Protein AF-0000000072802504 (afdb_homodimer)

Solvent-accessible surface area (backbone atoms only — not comparable to full-atom values): 14722 Å² total; per-residue (Å²): 132,80,80,77,76,75,76,75,73,78,57,84,70,68,52,75,58,52,73,67,49,49,50,51,50,49,51,27,51,54,50,42,36,66,65,49,45,51,50,51,52,54,33,68,75,36,88,58,70,38,41,51,66,59,50,22,51,51,51,42,28,50,58,68,65,38,78,87,62,54,69,83,76,59,49,74,77,49,50,60,56,27,50,52,44,36,49,43,36,68,72,45,49,49,50,54,38,33,73,68,46,20,29,48,71,38,78,90,78,40,29,38,32,67,29,74,51,29,52,53,50,48,49,58,55,49,65,66,75,102,134,79,81,78,76,74,76,74,76,79,58,84,69,68,55,75,58,54,73,67,51,50,50,51,49,49,50,26,51,54,50,42,36,65,65,48,44,49,50,51,52,54,33,70,77,36,89,59,70,38,41,51,66,58,51,22,50,51,51,43,29,50,59,67,65,37,75,88,61,54,70,83,75,60,50,75,77,48,49,59,55,26,52,52,45,38,49,43,37,67,71,45,49,48,50,55,36,32,73,68,47,21,30,48,72,39,78,90,77,39,30,38,33,68,28,72,53,29,53,55,51,49,49,59,55,50,64,65,75,100

InterPro domains:
  IPR036388 Winged helix-like DNA-binding domain superfamily [G3DSA:1.10.10.10] (18-127)
  IPR055768 Domain of unknown function DUF7344 [PF24035] (28-112)

Radius of gyration: 23.08 Å; Cα contacts (8 Å, |Δi|>4): 287; chains: 2; bounding box: 77×58×61 Å

Structure (mmCIF, N/CA/C/O backbone):
data_AF-0000000072802504-model_v1
#
loop_
_entity.id
_entity.type
_entity.pdbx_description
1 polymer 'ArsR family transcriptional regulator'
#
loop_
_atom_site.group_PDB
_atom_site.id
_atom_site.type_symbol
_atom_site.label_atom_id
_atom_site.label_alt_id
_atom_site.label_comp_id
_atom_site.label_asym_id
_atom_site.label_entity_id
_atom_site.label_seq_id
_atom_site.pdbx_PDB_ins_code
_atom_site.Cartn_x
_atom_site.Cartn_y
_atom_site.Cartn_z
_atom_site.occupancy
_atom_site.B_iso_or_equiv
_atom_site.auth_seq_id
_atom_site.auth_comp_id
_atom_site.auth_asym_id
_atom_site.auth_atom_id
_atom_site.pdbx_PDB_model_num
ATOM 1 N N . MET A 1 1 ? 43.75 -32.062 9.977 1 31.58 1 MET A N 1
ATOM 2 C CA . MET A 1 1 ? 42.844 -31.812 8.859 1 31.58 1 MET A CA 1
ATOM 3 C C . MET A 1 1 ? 41.688 -30.906 9.281 1 31.58 1 MET A C 1
ATOM 5 O O . MET A 1 1 ? 40.812 -31.312 10.055 1 31.58 1 MET A O 1
ATOM 9 N N . LEU A 1 2 ? 42 -29.609 9.516 1 38.53 2 LEU A N 1
ATOM 10 C CA . LEU A 1 2 ? 41.125 -28.656 10.234 1 38.53 2 LEU A CA 1
ATOM 11 C C . LEU A 1 2 ? 39.875 -28.359 9.43 1 38.53 2 LEU A C 1
ATOM 13 O O . LEU A 1 2 ? 39.938 -28.188 8.211 1 38.53 2 LEU A O 1
ATOM 17 N N . PRO A 1 3 ? 38.625 -28.844 9.906 1 39.81 3 PRO A 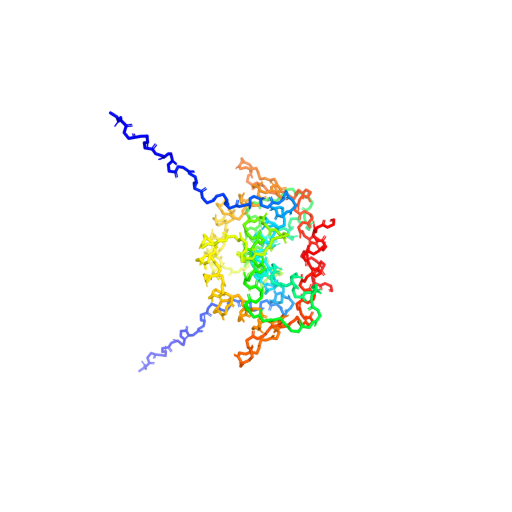N 1
ATOM 18 C CA . PRO A 1 3 ? 37.375 -28.719 9.164 1 39.81 3 PRO A CA 1
ATOM 19 C C . PRO A 1 3 ? 37.094 -27.266 8.742 1 39.81 3 PRO A C 1
ATOM 21 O O . PRO A 1 3 ? 37.469 -26.328 9.453 1 39.81 3 PRO A O 1
ATOM 24 N N . VAL A 1 4 ? 37.219 -26.969 7.43 1 37.81 4 VAL A N 1
ATOM 25 C CA . VAL A 1 4 ? 36.844 -25.703 6.789 1 37.81 4 VAL A CA 1
ATOM 26 C C . VAL A 1 4 ? 35.406 -25.359 7.156 1 37.81 4 VAL A C 1
ATOM 28 O O . VAL A 1 4 ? 34.5 -26.141 6.922 1 37.81 4 VAL A O 1
ATOM 31 N N . ILE A 1 5 ? 35.125 -24.828 8.32 1 42.25 5 ILE A N 1
ATO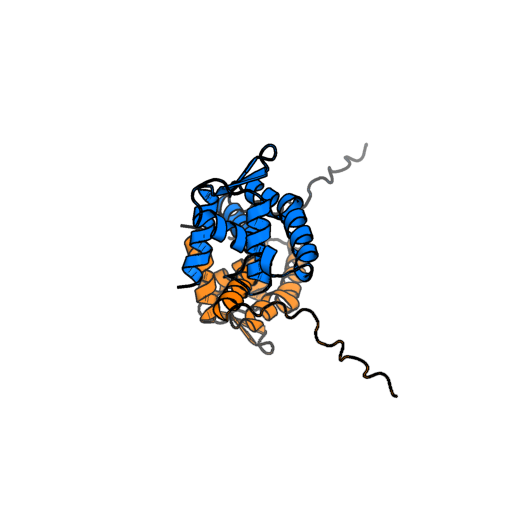M 32 C CA . ILE A 1 5 ? 33.844 -24.297 8.742 1 42.25 5 ILE A CA 1
ATOM 33 C C . ILE A 1 5 ? 33.281 -23.391 7.656 1 42.25 5 ILE A C 1
ATOM 35 O O . ILE A 1 5 ? 33.906 -22.391 7.277 1 42.25 5 ILE A O 1
ATOM 39 N N . SER A 1 6 ? 32.562 -24.094 6.613 1 37.69 6 SER A N 1
ATOM 40 C CA . SER A 1 6 ? 31.859 -23.406 5.551 1 37.69 6 SER A CA 1
ATOM 41 C C . SER A 1 6 ? 31.109 -22.188 6.094 1 37.69 6 SER A C 1
ATOM 43 O O . SER A 1 6 ? 30.656 -22.188 7.242 1 37.69 6 SER A O 1
ATOM 45 N N . ASP A 1 7 ? 31.453 -21.016 5.609 1 36.69 7 ASP A N 1
ATOM 46 C CA . ASP A 1 7 ? 30.984 -19.656 5.883 1 36.69 7 ASP A CA 1
ATOM 47 C C . ASP A 1 7 ? 29.453 -19.594 5.82 1 36.69 7 ASP A C 1
ATOM 49 O O . ASP A 1 7 ? 28.859 -19.969 4.812 1 36.69 7 ASP A O 1
ATOM 53 N N . PRO A 1 8 ? 28.656 -19.75 6.895 1 36.59 8 PRO A N 1
ATOM 54 C CA . PRO A 1 8 ? 27.203 -19.672 7.043 1 36.59 8 PRO A CA 1
ATOM 55 C C . PRO A 1 8 ? 26.609 -18.469 6.32 1 36.59 8 PRO A C 1
ATOM 57 O O . PRO A 1 8 ? 25.406 -18.234 6.395 1 36.59 8 PRO A O 1
ATOM 60 N N . GLU A 1 9 ? 27.422 -17.516 6.062 1 35.97 9 GLU A N 1
ATOM 61 C CA . GLU A 1 9 ? 26.797 -16.25 5.688 1 35.97 9 GLU A CA 1
ATOM 62 C C . GLU A 1 9 ? 25.984 -16.391 4.402 1 35.97 9 GLU A C 1
ATOM 64 O O . GLU A 1 9 ? 25.609 -15.391 3.791 1 35.97 9 GLU A O 1
ATOM 69 N N . SER A 1 10 ? 25.984 -17.5 3.688 1 39.09 10 SER A N 1
ATOM 70 C CA . SER A 1 10 ? 25.266 -17.547 2.412 1 39.09 10 SER A CA 1
ATOM 71 C C . SER A 1 10 ? 23.812 -17.125 2.574 1 39.09 10 SER A C 1
ATOM 73 O O . SER A 1 10 ? 22.938 -17.984 2.715 1 39.09 10 SER A O 1
ATOM 75 N N . LEU A 1 11 ? 23.484 -16.391 3.633 1 34.62 11 LEU A N 1
ATOM 76 C CA . LEU A 1 11 ? 22.125 -16.016 3.977 1 34.62 11 LEU A CA 1
ATOM 77 C C . LEU A 1 11 ? 21.328 -15.625 2.729 1 34.62 11 LEU A C 1
ATOM 79 O O . LEU A 1 11 ? 21.922 -15.336 1.685 1 34.62 11 LEU A O 1
ATOM 83 N N . THR A 1 12 ? 19.922 -15.539 2.803 1 36.5 12 THR A N 1
ATOM 84 C CA . THR A 1 12 ? 18.719 -15.398 1.986 1 36.5 12 THR A CA 1
ATOM 85 C C . THR A 1 12 ? 18.797 -14.156 1.106 1 36.5 12 THR A C 1
ATOM 87 O O . THR A 1 12 ? 18.781 -13.031 1.61 1 36.5 12 THR A O 1
ATOM 90 N N . SER A 1 13 ? 19.734 -14.016 0.256 1 38.5 13 SER A N 1
ATOM 91 C CA . SER A 1 13 ? 19.766 -13 -0.792 1 38.5 13 SER A CA 1
ATOM 92 C C . SER A 1 13 ? 18.344 -12.68 -1.275 1 38.5 13 SER A C 1
ATOM 94 O O . SER A 1 13 ? 17.719 -13.492 -1.942 1 38.5 13 SER A O 1
ATOM 96 N N . VAL A 1 14 ? 17.406 -12.258 -0.419 1 43.88 14 VAL A N 1
ATOM 97 C CA . VAL A 1 14 ? 16.172 -11.727 -0.992 1 43.88 14 VAL A CA 1
ATOM 98 C C . VAL A 1 14 ? 16.484 -11 -2.299 1 43.88 14 VAL A C 1
ATOM 100 O O . VAL A 1 14 ? 17.359 -10.133 -2.344 1 43.88 14 VAL A O 1
ATOM 103 N N . SER A 1 15 ? 16.578 -11.648 -3.355 1 49.91 15 SER A N 1
ATOM 104 C CA . SER A 1 15 ? 16.781 -11.141 -4.707 1 49.91 15 SER A CA 1
ATOM 105 C C . SER A 1 15 ? 16.375 -9.68 -4.816 1 49.91 15 SER A C 1
ATOM 107 O O . SER A 1 15 ? 15.258 -9.305 -4.457 1 49.91 15 SER A O 1
ATOM 109 N N . ALA A 1 16 ? 17.297 -8.836 -4.574 1 54.44 16 ALA A N 1
ATOM 110 C CA . ALA A 1 16 ? 17.25 -7.391 -4.793 1 54.44 16 ALA A CA 1
ATOM 111 C C . ALA A 1 16 ? 16.531 -7.062 -6.102 1 54.44 16 ALA A C 1
ATOM 113 O O . ALA A 1 16 ? 16.969 -7.484 -7.176 1 54.44 16 ALA A O 1
ATOM 114 N N . GLY A 1 17 ? 15.211 -7.211 -6.094 1 64.44 17 GLY A N 1
ATOM 115 C CA . GLY A 1 17 ? 14.547 -6.746 -7.301 1 64.44 17 GLY A CA 1
ATOM 116 C C . GLY A 1 17 ? 15.234 -5.555 -7.938 1 64.44 17 GLY A C 1
ATOM 117 O O . GLY A 1 17 ? 16.203 -5.027 -7.387 1 64.44 17 GLY A O 1
ATOM 118 N N . SER A 1 18 ? 14.992 -5.367 -9.188 1 81.69 18 SER A N 1
ATOM 119 C CA . SER A 1 18 ? 15.492 -4.215 -9.93 1 81.69 18 SER A CA 1
ATOM 120 C C . SER A 1 18 ? 15.219 -2.914 -9.18 1 81.69 18 SER A C 1
ATOM 122 O O . SER A 1 18 ? 14.383 -2.877 -8.273 1 81.69 18 SER A O 1
ATOM 124 N N . ALA A 1 19 ? 16.047 -1.928 -9.453 1 84.62 19 ALA A N 1
ATOM 125 C CA . ALA A 1 19 ? 15.82 -0.598 -8.891 1 84.62 19 ALA A CA 1
ATOM 126 C C . ALA A 1 19 ? 14.367 -0.165 -9.062 1 84.62 19 ALA A C 1
ATOM 128 O O . ALA A 1 19 ? 13.773 0.429 -8.156 1 84.62 19 ALA A O 1
ATOM 129 N N . ALA A 1 20 ? 13.859 -0.589 -10.156 1 85.25 20 ALA A N 1
ATOM 130 C CA . ALA A 1 20 ? 12.477 -0.225 -10.445 1 85.25 20 ALA A CA 1
ATOM 131 C C . ALA A 1 20 ? 11.508 -0.945 -9.508 1 85.25 20 ALA A C 1
ATOM 133 O O . ALA A 1 20 ? 10.531 -0.354 -9.039 1 85.25 20 ALA A O 1
ATOM 134 N N . GLU A 1 21 ? 11.836 -2.168 -9.219 1 86.81 21 GLU A N 1
ATOM 135 C CA . GLU A 1 21 ? 10.984 -2.93 -8.305 1 86.81 21 GLU A CA 1
ATOM 136 C C . GLU A 1 21 ? 11.07 -2.379 -6.883 1 86.81 21 GLU A C 1
ATOM 138 O O . GLU A 1 21 ? 10.062 -2.316 -6.176 1 86.81 21 GLU A O 1
ATOM 143 N N . THR A 1 22 ? 12.227 -1.984 -6.574 1 90.81 22 THR A N 1
ATOM 144 C CA . THR A 1 22 ? 12.438 -1.418 -5.246 1 90.81 22 THR A CA 1
ATOM 145 C C . THR A 1 22 ? 11.664 -0.108 -5.094 1 90.81 22 THR A C 1
ATOM 147 O O . THR A 1 22 ? 11.102 0.166 -4.035 1 90.81 22 THR A O 1
ATOM 150 N N . GLU A 1 23 ? 11.68 0.656 -6.125 1 91.25 23 GLU A N 1
ATOM 151 C CA . GLU A 1 23 ? 10.969 1.927 -6.105 1 91.25 23 GLU A CA 1
ATOM 152 C C . GLU A 1 23 ? 9.461 1.707 -6.016 1 91.25 23 GLU A C 1
ATOM 154 O O . GLU A 1 23 ? 8.766 2.41 -5.277 1 91.25 23 GLU A O 1
ATOM 159 N N . THR A 1 24 ? 9.016 0.744 -6.75 1 91.44 24 THR A N 1
ATOM 160 C CA . THR A 1 24 ? 7.602 0.403 -6.715 1 91.44 24 THR A CA 1
ATOM 161 C C . THR A 1 24 ? 7.199 -0.104 -5.332 1 91.44 24 THR A C 1
ATOM 163 O O . THR A 1 24 ? 6.176 0.313 -4.785 1 91.44 24 THR A O 1
ATOM 166 N N . ASP A 1 25 ? 8.078 -0.912 -4.809 1 93.56 25 ASP A N 1
ATOM 167 C CA . ASP A 1 25 ? 7.832 -1.427 -3.467 1 93.56 25 ASP A CA 1
ATOM 168 C C . ASP A 1 25 ? 7.738 -0.29 -2.451 1 93.56 25 ASP A C 1
ATOM 170 O O . ASP A 1 25 ? 6.848 -0.286 -1.598 1 93.56 25 ASP A O 1
ATOM 174 N N . ALA A 1 26 ? 8.586 0.626 -2.576 1 95.06 26 ALA A N 1
ATOM 175 C CA . ALA A 1 26 ? 8.625 1.753 -1.649 1 95.06 26 ALA A CA 1
ATOM 176 C C . ALA A 1 26 ? 7.375 2.615 -1.778 1 95.06 26 ALA A C 1
ATOM 178 O O . ALA A 1 26 ? 6.82 3.066 -0.774 1 95.06 26 ALA A O 1
ATOM 179 N N . ALA A 1 27 ? 6.965 2.826 -2.924 1 95.31 27 ALA A N 1
ATOM 180 C CA . ALA A 1 27 ? 5.789 3.658 -3.174 1 95.31 27 ALA A CA 1
ATOM 181 C C . ALA A 1 27 ? 4.543 3.051 -2.539 1 95.31 27 ALA A C 1
ATOM 183 O O . ALA A 1 27 ? 3.83 3.723 -1.788 1 95.31 27 ALA A O 1
ATOM 184 N N . PHE A 1 28 ? 4.367 1.765 -2.758 1 95.69 28 PHE A N 1
ATOM 185 C CA . PHE A 1 28 ? 3.164 1.136 -2.227 1 95.69 28 PHE A CA 1
ATOM 186 C C . PHE A 1 28 ? 3.244 1.008 -0.71 1 95.69 28 PHE A C 1
ATOM 188 O O . PHE A 1 28 ? 2.229 1.104 -0.019 1 95.69 28 PHE A O 1
ATOM 195 N N . ASP A 1 29 ? 4.395 0.811 -0.249 1 96.62 29 ASP A N 1
ATOM 196 C CA . ASP A 1 29 ? 4.586 0.771 1.198 1 96.62 29 ASP A CA 1
ATOM 197 C C . ASP A 1 29 ? 4.188 2.098 1.842 1 96.62 29 ASP A C 1
ATOM 199 O O . ASP A 1 29 ? 3.443 2.115 2.824 1 96.62 29 ASP A O 1
ATOM 203 N N . LEU A 1 30 ? 4.656 3.174 1.252 1 97.5 30 LEU A N 1
ATOM 204 C CA . LEU A 1 30 ? 4.367 4.5 1.788 1 97.5 30 LEU A CA 1
ATOM 205 C C . LEU A 1 30 ? 2.877 4.809 1.701 1 97.5 30 LEU A C 1
ATOM 207 O O . LEU A 1 30 ? 2.287 5.316 2.656 1 97.5 30 LEU A O 1
ATOM 211 N N . LEU A 1 31 ? 2.281 4.422 0.65 1 96.31 31 LEU A N 1
ATOM 212 C CA . LEU A 1 31 ? 0.921 4.852 0.348 1 96.31 31 LEU A CA 1
ATOM 213 C C . LEU A 1 31 ? -0.099 3.939 1.021 1 96.31 31 LEU A C 1
ATOM 215 O O . LEU A 1 31 ? -1.284 4.273 1.092 1 96.31 31 LEU A O 1
ATOM 219 N N . ALA A 1 32 ? 0.378 2.885 1.625 1 96.19 32 ALA A N 1
ATOM 220 C CA . ALA A 1 32 ? -0.538 1.978 2.312 1 96.19 32 ALA A CA 1
ATOM 221 C C . ALA A 1 32 ? -1.14 2.641 3.549 1 96.19 32 ALA A C 1
ATOM 223 O O . ALA A 1 32 ? -2.203 2.234 4.023 1 96.19 32 ALA A O 1
ATOM 224 N N . ASP A 1 33 ? -0.516 3.592 3.988 1 97.19 33 ASP A N 1
ATOM 225 C CA . ASP A 1 33 ? -0.989 4.273 5.188 1 97.19 33 ASP A CA 1
ATOM 226 C C . ASP A 1 33 ? -1.83 5.5 4.828 1 97.19 33 ASP A C 1
ATOM 228 O O . ASP A 1 33 ? -1.391 6.355 4.059 1 97.19 33 ASP A O 1
ATOM 232 N N . ARG A 1 34 ? -2.943 5.633 5.477 1 95.19 34 ARG A N 1
ATOM 233 C CA . ARG A 1 34 ? -3.877 6.715 5.18 1 95.19 34 ARG A CA 1
ATOM 234 C C . ARG A 1 34 ? -3.322 8.055 5.645 1 95.19 34 ARG A C 1
ATOM 236 O O . ARG A 1 34 ? -3.504 9.078 4.973 1 95.19 34 ARG A O 1
ATOM 243 N N . ARG A 1 35 ? -2.707 8.016 6.742 1 96 35 ARG A N 1
ATOM 244 C CA . ARG A 1 35 ? -2.162 9.25 7.297 1 96 35 ARG A CA 1
ATOM 245 C C . ARG A 1 35 ? -1.039 9.797 6.422 1 96 35 ARG A C 1
ATOM 247 O O . ARG A 1 35 ? -0.972 11 6.164 1 96 35 ARG A O 1
ATOM 254 N N . ARG A 1 36 ? -0.22 8.992 5.941 1 98.12 36 ARG A N 1
ATOM 255 C CA . ARG A 1 36 ? 0.83 9.43 5.027 1 98.12 36 ARG A CA 1
ATOM 256 C C . ARG A 1 36 ? 0.236 9.984 3.736 1 98.12 36 ARG A C 1
ATOM 258 O O . ARG A 1 36 ? 0.712 11 3.213 1 98.12 36 ARG A O 1
ATOM 265 N N . ARG A 1 37 ? -0.745 9.328 3.244 1 96.81 37 ARG A N 1
ATOM 266 C CA . ARG A 1 37 ? -1.428 9.875 2.074 1 96.81 37 ARG A CA 1
ATOM 267 C C . ARG A 1 37 ? -2.006 11.25 2.367 1 96.81 37 ARG A C 1
ATOM 269 O O . ARG A 1 37 ? -1.898 12.164 1.545 1 96.81 37 ARG A O 1
ATOM 276 N N . ALA A 1 38 ? -2.648 11.375 3.502 1 96.31 38 ALA A N 1
ATOM 277 C CA . ALA A 1 38 ? -3.254 12.648 3.896 1 96.31 38 ALA A CA 1
ATOM 278 C C . ALA A 1 38 ? -2.197 13.734 4.039 1 96.31 38 ALA A C 1
ATOM 280 O O . ALA A 1 38 ? -2.432 14.891 3.664 1 96.31 38 ALA A O 1
ATOM 281 N N . VAL A 1 39 ? -1.066 13.383 4.547 1 98.12 39 VAL A N 1
ATOM 282 C CA . VAL A 1 39 ? 0.044 14.32 4.668 1 98.12 39 VAL A CA 1
ATOM 283 C C . VAL A 1 39 ? 0.434 14.844 3.289 1 98.12 39 VAL A C 1
ATOM 285 O O . VAL A 1 39 ? 0.546 16.062 3.084 1 98.12 39 VAL A O 1
ATOM 288 N N . LEU A 1 40 ? 0.614 13.953 2.354 1 97.75 40 LEU A N 1
ATOM 289 C CA . LEU A 1 40 ? 1.021 14.336 1.006 1 97.75 40 LEU A CA 1
ATOM 290 C C . LEU A 1 40 ? -0.018 15.25 0.364 1 97.75 40 LEU A C 1
ATOM 292 O O . LEU A 1 40 ? 0.333 16.266 -0.253 1 97.75 40 LEU A O 1
ATOM 296 N N . ARG A 1 41 ? -1.23 14.906 0.576 1 95.81 41 ARG A N 1
ATOM 297 C CA . ARG A 1 41 ? -2.311 15.711 0.009 1 95.81 41 ARG A CA 1
ATOM 298 C C . ARG A 1 41 ? -2.307 17.125 0.584 1 95.81 41 ARG A C 1
ATOM 300 O O . ARG A 1 41 ? -2.406 18.094 -0.158 1 95.81 41 ARG A O 1
ATOM 307 N N . PHE A 1 42 ? -2.23 17.141 1.85 1 96.56 42 PHE A N 1
ATOM 308 C CA . PHE A 1 42 ? -2.256 18.438 2.52 1 96.56 42 PHE A CA 1
ATOM 309 C C . PHE A 1 42 ? -1.079 19.297 2.076 1 96.56 42 PHE A C 1
ATOM 311 O O . PHE A 1 42 ? -1.239 20.5 1.832 1 96.56 42 PHE A O 1
ATOM 318 N N . LEU A 1 43 ? 0.052 18.719 1.937 1 97.69 43 LEU A N 1
ATOM 319 C CA . LEU A 1 43 ? 1.241 19.469 1.548 1 97.69 43 LEU A CA 1
ATOM 320 C C . LEU A 1 43 ? 1.136 19.953 0.103 1 97.69 43 LEU A C 1
ATOM 322 O O . LEU A 1 43 ? 1.645 21.016 -0.242 1 97.69 43 LEU A O 1
ATOM 326 N N . ASP A 1 44 ? 0.547 19.188 -0.689 1 96.19 44 ASP A N 1
ATOM 327 C CA . ASP A 1 44 ? 0.37 19.562 -2.09 1 96.19 44 ASP A CA 1
ATOM 328 C C . ASP A 1 44 ? -0.515 20.797 -2.225 1 96.19 44 ASP A C 1
ATOM 330 O O . ASP A 1 44 ? -0.318 21.609 -3.127 1 96.19 44 ASP A O 1
ATOM 334 N N . GLU A 1 45 ? -1.437 20.859 -1.36 1 93.69 45 GLU A N 1
ATOM 335 C CA . GLU A 1 45 ? -2.379 21.969 -1.375 1 93.69 45 GLU A CA 1
ATOM 336 C C . GLU A 1 45 ? -1.743 23.234 -0.806 1 93.69 45 GLU A C 1
ATOM 338 O O . GLU A 1 45 ? -2.262 24.344 -0.999 1 93.69 45 GLU A O 1
ATOM 343 N N . ASN A 1 46 ? -0.683 23.047 -0.113 1 89.94 46 ASN A N 1
ATOM 344 C CA . ASN A 1 46 ? 0.028 24.156 0.516 1 89.94 46 ASN A CA 1
ATOM 345 C C . ASN A 1 46 ? 1.454 24.281 -0.011 1 89.94 46 ASN A C 1
ATOM 347 O O . ASN A 1 46 ? 2.34 23.531 0.399 1 89.94 46 ASN A O 1
ATOM 351 N N . GLU A 1 47 ? 1.816 25.172 -0.807 1 85.88 47 GLU A N 1
ATOM 352 C CA . GLU A 1 47 ? 3.088 25.297 -1.513 1 85.88 47 GLU A CA 1
ATOM 353 C C . GLU A 1 47 ? 4.223 25.625 -0.55 1 85.88 47 GLU A C 1
ATOM 355 O O . GLU A 1 47 ? 5.371 25.234 -0.775 1 85.88 47 GLU A O 1
ATOM 360 N N . ASP A 1 48 ? 3.922 26.312 0.512 1 91.38 48 ASP A N 1
ATOM 361 C CA . ASP A 1 48 ? 4.934 26.672 1.498 1 91.38 48 ASP A CA 1
ATOM 362 C C . ASP A 1 48 ? 5.09 25.578 2.553 1 91.38 48 ASP A C 1
ATOM 364 O O . ASP A 1 48 ? 4.188 24.766 2.744 1 91.38 48 ASP A O 1
ATOM 368 N N . PRO A 1 49 ? 6.305 25.5 3.162 1 96.81 49 PRO A N 1
ATOM 369 C CA . PRO A 1 49 ? 6.473 24.547 4.273 1 96.81 49 PRO A CA 1
ATOM 370 C C . PRO A 1 49 ? 5.418 24.734 5.359 1 96.81 49 PRO A C 1
ATOM 372 O O . PRO A 1 49 ? 5.023 25.859 5.672 1 96.81 49 PRO A O 1
ATOM 375 N N . VAL A 1 50 ? 4.961 23.609 5.836 1 97.56 50 VAL A N 1
ATOM 376 C CA . VAL A 1 50 ? 3.898 23.594 6.836 1 97.56 50 VAL A CA 1
ATOM 377 C C . VAL A 1 50 ? 4.457 23.109 8.172 1 97.56 50 VAL A C 1
ATOM 379 O O . VAL A 1 50 ? 5.27 22.188 8.211 1 97.56 50 VAL A O 1
ATOM 382 N N . SER A 1 51 ? 4.004 23.719 9.227 1 97.69 51 SER A N 1
ATOM 383 C CA . SER A 1 51 ? 4.438 23.234 10.531 1 97.69 51 SER A CA 1
ATOM 384 C C . SER A 1 51 ? 3.775 21.906 10.875 1 97.69 51 SER A C 1
ATOM 386 O O . SER A 1 51 ? 2.625 21.672 10.5 1 97.69 51 SER A O 1
ATOM 388 N N . LEU A 1 52 ? 4.438 21.109 11.641 1 97.69 52 LEU A N 1
ATOM 389 C CA . LEU A 1 52 ? 3.865 19.844 12.086 1 97.69 52 LEU A CA 1
ATOM 390 C C . LEU A 1 52 ? 2.611 20.078 12.922 1 97.69 52 LEU A C 1
ATOM 392 O O . LEU A 1 52 ? 1.673 19.281 12.875 1 97.69 52 LEU A O 1
ATOM 396 N N . SER A 1 53 ? 2.598 21.156 13.617 1 96.12 53 SER A N 1
ATOM 397 C CA . SER A 1 53 ? 1.435 21.5 14.43 1 96.12 53 SER A CA 1
ATOM 398 C C . SER A 1 53 ? 0.203 21.734 13.562 1 96.12 53 SER A C 1
ATOM 400 O O . SER A 1 53 ? -0.875 21.219 13.852 1 96.12 53 SER A O 1
ATOM 402 N N . ASP A 1 54 ? 0.395 22.516 12.547 1 95.06 54 ASP A N 1
ATOM 403 C CA . ASP A 1 54 ? -0.708 22.781 11.633 1 95.06 54 ASP A CA 1
ATOM 404 C C . ASP A 1 54 ? -1.169 21.5 10.945 1 95.06 54 ASP A C 1
ATOM 406 O O . ASP A 1 54 ? -2.367 21.297 10.734 1 95.06 54 ASP A O 1
ATOM 410 N N . LEU A 1 55 ? -0.201 20.75 10.555 1 97.12 55 LEU A N 1
ATOM 411 C CA . LEU A 1 55 ? -0.511 19.469 9.922 1 97.12 55 LEU A CA 1
ATOM 412 C C . LEU A 1 55 ? -1.306 18.562 10.859 1 97.12 55 LEU A C 1
ATOM 414 O O . LEU A 1 55 ? -2.303 17.969 10.461 1 97.12 55 LEU A O 1
ATOM 418 N N . ALA A 1 56 ? -0.94 18.516 12.117 1 97 56 ALA A N 1
ATOM 419 C CA . ALA A 1 56 ? -1.646 17.719 13.125 1 97 56 ALA A CA 1
ATOM 420 C C . ALA A 1 56 ? -3.07 18.234 13.328 1 97 56 ALA A C 1
ATOM 422 O O . ALA A 1 56 ? -4.008 17.438 13.461 1 97 56 ALA A O 1
ATOM 423 N N . ASP A 1 57 ? -3.186 19.5 13.297 1 95.19 57 ASP A N 1
ATOM 424 C CA . ASP A 1 57 ? -4.512 20.094 13.414 1 95.19 57 ASP A CA 1
ATOM 425 C C . ASP A 1 57 ? -5.422 19.641 12.273 1 95.19 57 ASP A C 1
ATOM 427 O O . ASP A 1 57 ? -6.539 19.172 12.516 1 95.19 57 ASP A O 1
ATOM 431 N N . HIS A 1 58 ? -4.891 19.797 11.125 1 94.5 58 HIS A N 1
ATOM 432 C CA . HIS A 1 58 ? -5.672 19.438 9.945 1 94.5 58 HIS A CA 1
ATOM 433 C C . HIS A 1 58 ? -6.055 17.969 9.945 1 94.5 58 HIS A C 1
ATOM 435 O O . HIS A 1 58 ? -7.211 17.625 9.711 1 94.5 58 HIS A O 1
ATOM 441 N N . LEU A 1 59 ? -5.125 17.125 10.25 1 96.25 59 LEU A N 1
ATOM 442 C CA . LEU A 1 59 ? -5.367 15.68 10.211 1 96.25 59 LEU A CA 1
ATOM 443 C C . LEU A 1 59 ? -6.34 15.266 11.305 1 96.25 59 LEU A C 1
ATOM 445 O O . LEU A 1 59 ? -7.152 14.352 11.109 1 96.25 59 LEU A O 1
ATOM 449 N N . THR A 1 60 ? -6.285 15.898 12.469 1 96 60 THR A N 1
ATOM 450 C CA . THR A 1 60 ? -7.203 15.609 13.57 1 96 60 THR A CA 1
ATOM 451 C C . THR A 1 60 ? -8.648 15.891 13.148 1 96 60 THR A C 1
ATOM 453 O O . THR A 1 60 ? -9.523 15.055 13.352 1 96 60 THR A O 1
ATOM 456 N N . LEU A 1 61 ? -8.82 17.031 12.492 1 93.62 61 LEU A N 1
ATOM 457 C CA . LEU A 1 61 ? -10.156 17.406 12.039 1 93.62 61 LEU A CA 1
ATOM 458 C C . LEU A 1 61 ? -10.641 16.469 10.938 1 93.62 61 LEU A C 1
ATOM 460 O O . LEU A 1 61 ? -11.797 16.047 10.945 1 93.62 61 LEU A O 1
ATOM 464 N N . GLU A 1 62 ? -9.781 16.188 10.008 1 92.06 62 GLU A N 1
ATOM 465 C CA . GLU A 1 62 ? -10.125 15.297 8.898 1 92.06 62 GLU A CA 1
ATOM 466 C C . GLU A 1 62 ?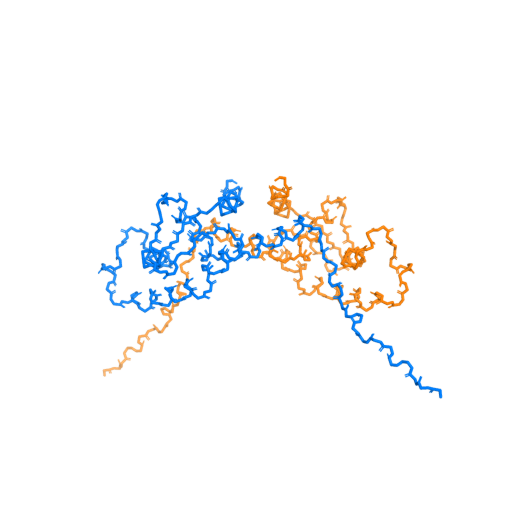 -10.523 13.914 9.398 1 92.06 62 GLU A C 1
ATOM 468 O O . GLU A 1 62 ? -11.539 13.359 8.969 1 92.06 62 GLU A O 1
ATOM 473 N N . GLU A 1 63 ? -9.734 13.406 10.359 1 90.81 63 GLU A N 1
ATOM 474 C CA . GLU A 1 63 ? -10 12.062 10.875 1 90.81 63 GLU A CA 1
ATOM 475 C C . GLU A 1 63 ? -11.297 12.031 11.68 1 90.81 63 GLU A C 1
ATOM 477 O O . GLU A 1 63 ? -11.938 10.984 11.789 1 90.81 63 GLU A O 1
ATOM 482 N N . ASP A 1 64 ? -11.648 13.234 12.164 1 89.44 64 ASP A N 1
ATOM 483 C CA . ASP A 1 64 ? -12.883 13.328 12.938 1 89.44 64 ASP A CA 1
ATOM 484 C C . ASP A 1 64 ? -14.055 13.75 12.047 1 89.44 64 ASP A C 1
ATOM 486 O O . ASP A 1 64 ? -15.164 13.984 12.539 1 89.44 64 ASP A O 1
ATOM 490 N N . GLY A 1 65 ? -13.789 13.891 10.859 1 86.94 65 GLY A N 1
ATOM 491 C CA . GLY A 1 65 ? -14.836 14.234 9.914 1 86.94 65 GLY A CA 1
ATOM 492 C C . GLY A 1 65 ? -15.242 15.695 9.977 1 86.94 65 GLY A C 1
ATOM 493 O O . GLY A 1 65 ? -16.359 16.047 9.625 1 86.94 65 GLY A O 1
ATOM 494 N N . ARG A 1 66 ? -14.469 16.594 10.508 1 80.94 66 ARG A N 1
ATOM 495 C CA . ARG A 1 66 ? -14.758 18.016 10.672 1 80.94 66 ARG A CA 1
ATOM 496 C C . ARG A 1 66 ? -13.883 18.875 9.75 1 80.94 66 ARG A C 1
ATOM 498 O O . ARG A 1 66 ? -13.109 19.703 10.219 1 80.94 66 ARG A O 1
ATOM 505 N N . GLU A 1 67 ? -13.953 18.844 8.492 1 74 67 GLU A N 1
ATOM 506 C CA . GLU A 1 67 ? -13.047 19.469 7.531 1 74 67 GLU A CA 1
ATOM 507 C C . GLU A 1 67 ? -13.148 20.984 7.586 1 74 67 GLU A C 1
ATOM 509 O O . GLU A 1 67 ? -12.18 21.688 7.281 1 74 67 GLU A O 1
ATOM 514 N N . ASN A 1 68 ? -14.18 21.516 8.062 1 71.88 68 ASN A N 1
ATOM 515 C CA . ASN A 1 68 ? -14.391 22.969 8.008 1 71.88 68 ASN A CA 1
ATOM 516 C C . ASN A 1 68 ? -14.25 23.609 9.383 1 71.88 68 ASN A C 1
ATOM 518 O O . ASN A 1 68 ? -14.344 24.828 9.523 1 71.88 68 ASN A O 1
ATOM 522 N N . GLY A 1 69 ? -13.797 22.906 10.328 1 72.31 69 GLY A N 1
ATOM 523 C CA . GLY A 1 69 ? -13.719 23.484 11.656 1 72.31 69 GLY A CA 1
ATOM 524 C C . GLY A 1 69 ? -12.289 23.688 12.133 1 72.31 69 GLY A C 1
ATOM 525 O O . GLY A 1 69 ? -11.344 23.484 11.375 1 72.31 69 GLY A O 1
ATOM 526 N N . THR A 1 70 ? -12.18 24.547 13.156 1 82.19 70 THR A N 1
ATOM 527 C CA . THR A 1 70 ? -10.898 24.688 13.844 1 82.19 70 THR A CA 1
ATOM 528 C C . THR A 1 70 ? -10.883 23.844 15.117 1 82.19 70 THR A C 1
ATOM 530 O O . THR A 1 70 ? -11.938 23.516 15.672 1 82.19 70 THR A O 1
ATOM 533 N N . LEU A 1 71 ? -9.672 23.406 15.43 1 84.94 71 LEU A N 1
ATOM 534 C CA . LEU A 1 71 ? -9.531 22.625 16.656 1 84.94 71 LEU A CA 1
ATOM 535 C C . LEU A 1 71 ? -10.031 23.422 17.859 1 84.94 71 LEU A C 1
ATOM 537 O O . LEU A 1 71 ? -10.57 22.844 18.812 1 84.94 71 LEU A O 1
ATOM 541 N N . ALA A 1 72 ? -9.805 24.688 17.766 1 81.75 72 ALA A N 1
ATOM 542 C CA . ALA A 1 72 ? -10.227 25.562 18.859 1 81.75 72 ALA A CA 1
ATOM 543 C C . ALA A 1 72 ? -11.727 25.453 19.094 1 81.75 72 ALA A C 1
ATOM 545 O O . ALA A 1 72 ? -12.195 25.562 20.234 1 81.75 72 ALA A O 1
ATOM 546 N N . SER A 1 73 ? -12.43 25.172 18.109 1 80.62 73 SER A N 1
ATOM 547 C CA . SER A 1 73 ? -13.883 25.094 18.188 1 80.62 73 SER A CA 1
ATOM 548 C C . SER A 1 73 ? -14.336 23.734 18.703 1 80.62 73 SER A C 1
ATOM 550 O O . SER A 1 73 ? -15.508 23.547 19.047 1 80.62 73 SER A O 1
ATOM 552 N N . CYS A 1 74 ? -13.477 22.688 18.688 1 77.5 74 CYS A N 1
ATOM 553 C CA . CYS A 1 74 ? -13.875 21.312 18.984 1 77.5 74 CYS A CA 1
ATOM 554 C C . CYS A 1 74 ? -13.711 21 20.469 1 77.5 74 CYS A C 1
ATOM 556 O O . CYS A 1 74 ? -14.266 20.016 20.953 1 77.5 74 CYS A O 1
ATOM 558 N N . GLY A 1 75 ? -13.328 21.969 21.172 1 74.25 75 GLY A N 1
ATOM 559 C CA . GLY A 1 75 ? -13.18 21.734 22.609 1 74.25 75 GLY A CA 1
ATOM 560 C C . GLY A 1 75 ? -12.039 20.781 22.938 1 74.25 75 GLY A C 1
ATOM 561 O O . GLY A 1 75 ? -11.172 20.531 22.109 1 74.25 75 GLY A O 1
ATOM 562 N N . ASP A 1 76 ? -12.039 20.25 24.156 1 82.44 76 ASP A N 1
ATOM 563 C CA . ASP A 1 76 ? -10.961 19.484 24.75 1 82.44 76 ASP A CA 1
ATOM 564 C C . ASP A 1 76 ? -10.969 18.047 24.234 1 82.44 76 ASP A C 1
ATOM 566 O O . ASP A 1 76 ? -9.969 17.328 24.359 1 82.44 76 ASP A O 1
ATOM 570 N N . ALA A 1 77 ? -12.047 17.688 23.484 1 81.56 77 ALA A N 1
ATOM 571 C CA . ALA A 1 77 ? -12.25 16.281 23.156 1 81.56 77 ALA A CA 1
ATOM 572 C C . ALA A 1 77 ? -11.227 15.812 22.109 1 81.56 77 ALA A C 1
ATOM 574 O O . ALA A 1 77 ? -10.828 14.648 22.109 1 81.56 77 ALA A O 1
ATOM 575 N N . LEU A 1 78 ? -10.797 16.766 21.312 1 91 78 LEU A N 1
ATOM 576 C CA . LEU A 1 78 ? -9.938 16.344 20.219 1 91 78 LEU A CA 1
ATOM 577 C C . LEU A 1 78 ? -8.477 16.609 20.547 1 91 78 LEU A C 1
ATOM 579 O O . LEU A 1 78 ? -7.586 16.234 19.766 1 91 78 LEU A O 1
ATOM 583 N N . LEU A 1 79 ? -8.25 17.188 21.719 1 92.75 79 LEU A N 1
ATOM 584 C CA . LEU A 1 79 ? -6.887 17.578 22.062 1 92.75 79 LEU A CA 1
ATOM 585 C C . LEU A 1 79 ? -5.992 16.344 22.219 1 92.75 79 LEU A C 1
ATOM 587 O O . LEU A 1 79 ? -4.82 16.375 21.844 1 92.75 79 LEU A O 1
ATOM 591 N N . GLY A 1 80 ? -6.582 15.328 22.828 1 93.75 80 GLY A N 1
ATOM 592 C CA . GLY A 1 80 ? -5.836 14.086 22.938 1 93.75 80 GLY A CA 1
ATOM 593 C C . GLY A 1 80 ? -5.469 13.477 21.594 1 93.75 80 GLY A C 1
ATOM 594 O O . GLY A 1 80 ? -4.324 13.07 21.391 1 93.75 80 GLY A O 1
ATOM 595 N N . THR A 1 81 ? -6.465 13.422 20.781 1 94.62 81 THR A N 1
ATOM 596 C CA . THR A 1 81 ? -6.234 12.891 19.438 1 94.62 81 THR A CA 1
ATOM 597 C C . THR A 1 81 ? -5.176 13.711 18.719 1 94.62 81 THR A C 1
ATOM 599 O O . THR A 1 81 ? -4.281 13.148 18.078 1 94.62 81 THR A O 1
ATOM 602 N N . ARG A 1 82 ? -5.238 14.977 18.828 1 95.94 82 ARG A N 1
ATOM 603 C CA . ARG A 1 82 ? -4.277 15.867 18.188 1 95.94 82 ARG A CA 1
ATOM 604 C C . ARG A 1 82 ? -2.859 15.586 18.672 1 95.94 82 ARG A C 1
ATOM 606 O O . ARG A 1 82 ? -1.923 15.547 17.859 1 95.94 82 ARG A O 1
ATOM 613 N N . ARG A 1 83 ? -2.734 15.461 19.875 1 96.25 83 ARG A N 1
ATOM 614 C CA . ARG A 1 83 ? -1.42 15.18 20.453 1 96.25 83 ARG A CA 1
ATOM 615 C C . ARG A 1 83 ? -0.861 13.867 19.922 1 96.25 83 ARG A C 1
ATOM 617 O O . ARG A 1 83 ? 0.313 13.781 19.562 1 96.25 83 ARG A O 1
ATOM 624 N N . ARG A 1 84 ? -1.693 12.891 19.906 1 97.38 84 ARG A N 1
ATOM 625 C CA . ARG A 1 84 ? -1.263 11.586 19.406 1 97.38 84 ARG A CA 1
ATOM 626 C C . ARG A 1 84 ? -0.854 11.664 17.938 1 97.38 84 ARG A C 1
ATOM 628 O O . ARG A 1 84 ? 0.156 11.078 17.547 1 97.38 84 ARG A O 1
ATOM 635 N N . ILE A 1 85 ? -1.59 12.367 17.203 1 98 85 ILE A N 1
ATOM 636 C CA . ILE A 1 85 ? -1.3 12.531 15.789 1 98 85 ILE A CA 1
ATOM 637 C C . ILE A 1 85 ? 0.013 13.289 15.617 1 98 85 ILE A C 1
ATOM 639 O O . ILE A 1 85 ? 0.852 12.914 14.797 1 98 85 ILE A O 1
ATOM 643 N N . HIS A 1 86 ? 0.19 14.305 16.391 1 98.44 86 HIS A N 1
ATOM 644 C CA . HIS A 1 86 ? 1.427 15.07 16.312 1 98.44 86 HIS A CA 1
ATOM 645 C C . HIS A 1 86 ? 2.639 14.195 16.609 1 98.44 86 HIS A C 1
ATOM 647 O O . HIS A 1 86 ? 3.639 14.25 15.891 1 98.44 86 HIS A O 1
ATOM 653 N N . ILE A 1 87 ? 2.547 13.375 17.547 1 98.38 87 ILE A N 1
ATOM 654 C CA . ILE A 1 87 ? 3.629 12.492 17.953 1 98.38 87 ILE A CA 1
ATOM 655 C C . ILE A 1 87 ? 3.928 11.492 16.844 1 98.38 87 ILE A C 1
ATOM 657 O O . ILE A 1 87 ? 5.086 11.289 16.469 1 98.38 87 ILE A O 1
ATOM 661 N N . SER A 1 88 ? 2.885 10.844 16.328 1 98.19 88 SER A N 1
ATOM 662 C CA . SER A 1 88 ? 3.1 9.859 15.266 1 98.19 88 SER A CA 1
ATOM 663 C C . SER A 1 88 ? 3.662 10.516 14.016 1 98.19 88 SER A C 1
ATOM 665 O O . SER A 1 88 ? 4.496 9.93 13.32 1 98.19 88 SER A O 1
ATOM 667 N N . LEU A 1 89 ? 3.207 11.734 13.711 1 98.56 89 LEU A N 1
ATOM 668 C CA . LEU A 1 89 ? 3.748 12.469 12.57 1 98.56 89 LEU A CA 1
ATOM 669 C C . LEU A 1 89 ? 5.254 12.656 12.711 1 98.56 89 LEU A C 1
ATOM 671 O O . LEU A 1 89 ? 6.012 12.32 11.789 1 98.56 89 LEU A O 1
ATOM 675 N N . ARG A 1 90 ? 5.652 13.086 13.844 1 98.25 90 ARG A N 1
ATOM 676 C CA . ARG A 1 90 ? 7.051 13.445 14.07 1 98.25 90 ARG A CA 1
ATOM 677 C C . ARG A 1 90 ? 7.926 12.203 14.156 1 98.25 90 ARG A C 1
ATOM 679 O O . ARG A 1 90 ? 9.062 12.203 13.68 1 98.25 90 ARG A O 1
ATOM 686 N N . HIS A 1 91 ? 7.414 11.203 14.648 1 97.94 91 HIS A N 1
ATOM 687 C CA . HIS A 1 91 ? 8.281 10.086 14.992 1 97.94 91 HIS A CA 1
ATOM 688 C C . HIS A 1 91 ? 8.156 8.953 13.984 1 97.94 91 HIS A C 1
ATOM 690 O O . HIS A 1 91 ? 9.039 8.094 13.891 1 97.94 91 HIS A O 1
ATOM 696 N N . THR A 1 92 ? 7.074 8.891 13.25 1 98.31 92 THR A N 1
ATOM 697 C CA . THR A 1 92 ? 6.867 7.746 12.367 1 98.31 92 THR A CA 1
ATOM 698 C C . THR A 1 92 ? 6.582 8.211 10.938 1 98.31 92 THR A C 1
ATOM 700 O O . THR A 1 92 ? 7.344 7.902 10.016 1 98.31 92 THR A O 1
ATOM 703 N N . HIS A 1 93 ? 5.531 8.906 10.664 1 98.56 93 HIS A N 1
ATOM 704 C CA . HIS A 1 93 ? 5.035 9.156 9.312 1 98.56 93 HIS A CA 1
ATOM 705 C C . HIS A 1 93 ? 5.977 10.07 8.539 1 98.56 93 HIS A C 1
ATOM 707 O O . HIS A 1 93 ? 6.359 9.766 7.41 1 98.56 93 HIS A O 1
ATOM 713 N N . VAL A 1 94 ? 6.336 11.18 9.148 1 98.69 94 VAL A N 1
ATOM 714 C CA . VAL A 1 94 ? 7.133 12.172 8.438 1 98.69 94 VAL A CA 1
ATOM 715 C C . VAL A 1 94 ? 8.531 11.617 8.172 1 98.69 94 VAL A C 1
ATOM 717 O O . VAL A 1 94 ? 9.031 11.703 7.047 1 98.69 94 VAL A O 1
ATOM 720 N N . PRO A 1 95 ? 9.188 10.961 9.148 1 98.31 95 PRO A N 1
ATOM 721 C CA . PRO A 1 95 ? 10.492 10.359 8.875 1 98.31 95 PRO A CA 1
ATOM 722 C C . PRO A 1 95 ? 10.438 9.32 7.762 1 98.31 95 PRO A C 1
ATOM 724 O O . PRO A 1 95 ? 11.367 9.234 6.949 1 98.31 95 PRO A O 1
ATOM 727 N N . LYS A 1 96 ? 9.406 8.523 7.73 1 98.19 96 LYS A N 1
ATOM 728 C CA . LYS A 1 96 ? 9.266 7.535 6.668 1 98.19 96 LYS A CA 1
ATOM 729 C C . LYS A 1 96 ? 9.156 8.203 5.301 1 98.19 96 LYS A C 1
ATOM 731 O O . LYS A 1 96 ? 9.797 7.77 4.34 1 98.19 96 LYS A O 1
ATOM 736 N N . LEU A 1 97 ? 8.406 9.227 5.184 1 98.75 97 LEU A N 1
ATOM 737 C CA . LEU A 1 97 ? 8.258 9.977 3.941 1 98.75 97 LEU A CA 1
ATOM 738 C C . LEU A 1 97 ? 9.562 10.664 3.564 1 98.75 97 LEU A C 1
ATOM 740 O O . LEU A 1 97 ? 9.938 10.695 2.391 1 98.75 97 LEU A O 1
ATOM 744 N N . ALA A 1 98 ? 10.234 11.219 4.586 1 98.56 98 ALA A N 1
ATOM 745 C CA . ALA A 1 98 ? 11.508 11.898 4.352 1 98.56 98 ALA A CA 1
ATOM 746 C C . ALA A 1 98 ? 12.586 10.914 3.906 1 98.56 98 ALA A C 1
ATOM 748 O O . ALA A 1 98 ? 13.391 11.219 3.023 1 98.56 98 ALA A O 1
ATOM 749 N N . GLY A 1 99 ? 12.57 9.766 4.527 1 98.06 99 GLY A N 1
ATOM 750 C CA . GLY A 1 99 ? 13.516 8.727 4.172 1 98.06 99 GLY A CA 1
ATOM 751 C C . GLY A 1 99 ? 13.422 8.297 2.719 1 98.06 99 GLY A C 1
ATOM 752 O O . GLY A 1 99 ? 14.406 7.852 2.129 1 98.06 99 GLY A O 1
ATOM 753 N N . ALA A 1 100 ? 12.266 8.414 2.18 1 97.62 100 ALA A N 1
ATOM 754 C CA . ALA A 1 100 ? 12.031 8.07 0.78 1 97.62 100 ALA A CA 1
ATOM 755 C C . ALA A 1 100 ? 12.164 9.297 -0.114 1 97.62 100 ALA A C 1
ATOM 757 O O . ALA A 1 100 ? 11.812 9.258 -1.297 1 97.62 100 ALA A O 1
ATOM 758 N N . ASP A 1 101 ? 12.492 10.414 0.459 1 98.12 101 ASP A N 1
ATOM 759 C CA . ASP A 1 101 ? 12.695 11.68 -0.236 1 98.12 101 ASP A CA 1
ATOM 760 C C . ASP A 1 101 ? 11.367 12.234 -0.758 1 98.12 101 ASP A C 1
ATOM 762 O O . ASP A 1 101 ? 11.344 12.938 -1.772 1 98.12 101 ASP A O 1
ATOM 766 N N . ALA A 1 102 ? 10.305 11.867 -0.139 1 98.44 102 ALA A N 1
ATOM 767 C CA . ALA A 1 102 ? 8.992 12.359 -0.54 1 98.44 102 ALA A CA 1
ATOM 768 C C . ALA A 1 102 ? 8.711 13.734 0.056 1 98.44 102 ALA A C 1
ATOM 770 O O . ALA A 1 102 ? 7.965 14.531 -0.52 1 98.44 102 ALA A O 1
ATOM 771 N N . VAL A 1 103 ? 9.328 13.992 1.203 1 98.75 103 VAL A N 1
ATOM 772 C CA . VAL A 1 103 ? 9.164 15.289 1.859 1 98.75 103 VAL A CA 1
ATOM 773 C C . VAL A 1 103 ? 10.516 15.758 2.406 1 98.75 103 VAL A C 1
ATOM 775 O O . VAL A 1 103 ? 11.445 14.969 2.555 1 98.75 103 VAL A O 1
ATOM 778 N N . GLU A 1 104 ? 10.578 17.047 2.537 1 98.56 104 GLU A N 1
ATOM 779 C CA . GLU A 1 104 ? 11.664 17.656 3.295 1 98.56 104 GLU A CA 1
ATOM 780 C C . GLU A 1 104 ? 11.211 18.047 4.699 1 98.56 104 GLU A C 1
ATOM 782 O O . GLU A 1 104 ? 10.219 18.766 4.863 1 98.56 104 GLU A O 1
ATOM 787 N N . PHE A 1 105 ? 11.883 17.531 5.68 1 98.56 105 PHE A N 1
ATOM 788 C CA . PHE A 1 105 ? 11.547 17.812 7.07 1 98.56 105 PHE A CA 1
ATOM 789 C C . PHE A 1 105 ? 12.68 18.562 7.762 1 98.56 105 PHE A C 1
ATOM 791 O O . PHE A 1 105 ? 13.836 18.125 7.715 1 98.56 105 PHE A O 1
ATOM 798 N N . ASP A 1 106 ? 12.336 19.656 8.312 1 97.69 106 ASP A N 1
ATOM 799 C CA . ASP A 1 106 ? 13.273 20.422 9.125 1 97.69 106 ASP A CA 1
ATOM 800 C C . ASP A 1 106 ? 12.945 20.297 10.609 1 97.69 106 ASP A C 1
ATOM 802 O O . ASP A 1 106 ? 12.031 20.953 11.109 1 97.69 106 ASP A O 1
ATOM 806 N N . PRO A 1 107 ? 13.719 19.562 11.266 1 95 107 PRO A N 1
ATOM 807 C CA . PRO A 1 107 ? 13.422 19.344 12.688 1 95 107 PRO A CA 1
ATOM 808 C C . PRO A 1 107 ? 13.648 20.594 13.531 1 95 107 PRO A C 1
ATOM 810 O O . PRO A 1 107 ? 13.07 20.719 14.617 1 95 107 PRO A O 1
ATOM 813 N N . GLY A 1 108 ? 14.539 21.469 13.086 1 95.94 108 GLY A N 1
ATOM 814 C CA . GLY A 1 108 ? 14.75 22.703 13.812 1 95.94 108 GLY A CA 1
ATOM 815 C C . GLY A 1 108 ? 13.531 23.594 13.844 1 95.94 108 GLY A C 1
ATOM 816 O O . GLY A 1 108 ? 13.125 24.078 14.906 1 95.94 108 GLY A O 1
ATOM 817 N N . SER A 1 109 ? 12.938 23.781 12.664 1 95.5 109 SER A N 1
ATOM 818 C CA . SER A 1 109 ? 11.75 24.625 12.562 1 95.5 109 SER A CA 1
ATOM 819 C C . SER A 1 109 ? 10.477 23.781 12.664 1 95.5 109 SER A C 1
ATOM 821 O O . SER A 1 109 ? 9.375 24.328 12.734 1 95.5 109 SER A O 1
ATOM 823 N N . ASN A 1 110 ? 10.578 22.5 12.664 1 97 110 ASN A N 1
ATOM 824 C CA . ASN A 1 110 ? 9.461 21.562 12.695 1 97 110 ASN A CA 1
ATOM 825 C C . ASN A 1 110 ? 8.516 21.781 11.523 1 97 110 ASN A C 1
ATOM 827 O O . ASN A 1 110 ? 7.297 21.859 11.711 1 97 110 ASN A O 1
ATOM 831 N N . THR A 1 111 ? 9.055 21.984 10.43 1 98.19 111 THR A N 1
ATOM 832 C CA . THR A 1 111 ? 8.266 22.203 9.219 1 98.19 111 THR A CA 1
ATOM 833 C C . THR A 1 111 ? 8.523 21.094 8.203 1 98.19 111 THR A C 1
ATOM 835 O O . THR A 1 111 ? 9.57 20.438 8.242 1 98.19 111 THR A O 1
ATOM 838 N N . VAL A 1 112 ? 7.512 20.922 7.363 1 98.56 112 VAL A N 1
ATOM 839 C CA . VAL A 1 112 ? 7.559 19.859 6.352 1 98.56 112 VAL A CA 1
ATOM 840 C C . VAL A 1 112 ? 7.074 20.422 5.012 1 98.56 112 VAL A C 1
ATOM 842 O O . VAL A 1 112 ? 6.129 21.203 4.961 1 98.56 112 VAL A O 1
ATOM 845 N N . ALA A 1 113 ? 7.77 20.016 3.93 1 98.56 113 ALA A N 1
ATOM 846 C CA . ALA A 1 113 ? 7.395 20.438 2.586 1 98.56 113 ALA A CA 1
ATOM 847 C C . ALA A 1 113 ? 7.41 19.266 1.613 1 98.56 113 ALA A C 1
ATOM 849 O O . ALA A 1 113 ? 8.203 18.328 1.769 1 98.56 113 ALA A O 1
ATOM 850 N N . LEU A 1 114 ? 6.645 19.375 0.583 1 98.44 114 LEU A N 1
ATOM 851 C CA . LEU A 1 114 ? 6.539 18.344 -0.441 1 98.44 114 LEU A CA 1
ATOM 852 C C . LEU A 1 114 ? 7.746 18.375 -1.373 1 98.44 114 LEU A C 1
ATOM 854 O O . LEU A 1 114 ? 8.195 19.453 -1.77 1 98.44 114 LEU A O 1
ATOM 858 N N . ARG A 1 115 ? 8.266 17.219 -1.672 1 98.19 115 ARG A N 1
ATOM 859 C CA . ARG A 1 115 ? 9.32 17.094 -2.676 1 98.19 115 ARG A CA 1
ATOM 860 C C . ARG A 1 115 ? 8.789 16.438 -3.949 1 98.19 115 ARG A C 1
ATOM 862 O O . ARG A 1 115 ? 7.613 16.094 -4.031 1 98.19 115 ARG A O 1
ATOM 869 N N . GLU A 1 116 ? 9.719 16.375 -4.938 1 96.69 116 GLU A N 1
ATOM 870 C CA . GLU A 1 116 ? 9.328 15.852 -6.242 1 96.69 116 GLU A CA 1
ATOM 871 C C . GLU A 1 116 ? 8.789 14.422 -6.133 1 96.69 116 GLU A C 1
ATOM 873 O O . GLU A 1 116 ? 7.789 14.086 -6.766 1 96.69 116 GLU A O 1
ATOM 878 N N . THR A 1 117 ? 9.43 13.602 -5.352 1 96.5 117 THR A N 1
ATOM 879 C CA . THR A 1 117 ? 8.984 12.227 -5.156 1 96.5 117 THR A CA 1
ATOM 880 C C . THR A 1 117 ? 7.586 12.188 -4.555 1 96.5 117 THR A C 1
ATOM 882 O O . THR A 1 117 ? 6.762 11.352 -4.93 1 96.5 117 THR A O 1
ATOM 885 N N . GLY A 1 118 ? 7.344 13.078 -3.586 1 97.5 118 GLY A N 1
ATOM 886 C CA . GLY A 1 118 ? 6.016 13.18 -3.004 1 97.5 118 GLY A CA 1
ATOM 887 C C . GLY A 1 118 ? 4.945 13.539 -4.016 1 97.5 118 GLY A C 1
ATOM 888 O O . GLY A 1 118 ? 3.834 13.008 -3.971 1 97.5 118 GLY A O 1
ATOM 889 N N . GLU A 1 119 ? 5.297 14.414 -4.867 1 95.31 119 GLU A N 1
ATOM 890 C CA . GLU A 1 119 ? 4.379 14.781 -5.938 1 95.31 119 GLU A CA 1
ATOM 891 C C . GLU A 1 119 ? 4.047 13.578 -6.82 1 95.31 119 GLU A C 1
ATOM 893 O O . GLU A 1 119 ? 2.895 13.391 -7.215 1 95.31 119 GLU A O 1
ATOM 898 N N . SER A 1 120 ? 5.078 12.836 -7.109 1 92.5 120 SER A N 1
ATOM 899 C CA . SER A 1 120 ? 4.883 11.641 -7.926 1 92.5 120 SER A CA 1
ATOM 900 C C . SER A 1 120 ? 3.961 10.648 -7.23 1 92.5 120 SER A C 1
ATOM 902 O O . SER A 1 120 ? 3.094 10.047 -7.871 1 92.5 120 SER A O 1
ATOM 904 N N . LEU A 1 121 ? 4.176 10.523 -5.973 1 94.38 121 LEU A N 1
ATOM 905 C CA . LEU A 1 121 ? 3.328 9.625 -5.195 1 94.38 121 LEU A CA 1
ATOM 906 C C . LEU A 1 121 ? 1.874 10.086 -5.227 1 94.38 121 LEU A C 1
ATOM 908 O O . LEU A 1 121 ? 0.962 9.273 -5.379 1 94.38 121 LEU A O 1
ATOM 912 N N . LEU A 1 122 ? 1.67 11.359 -5.09 1 92.62 122 LEU A N 1
ATOM 913 C CA . LEU A 1 122 ? 0.33 11.938 -5.113 1 92.62 122 LEU A CA 1
ATOM 914 C C . LEU A 1 122 ? -0.356 11.656 -6.445 1 92.62 122 LEU A C 1
ATOM 916 O O . LEU A 1 122 ? -1.562 11.406 -6.488 1 92.62 122 LEU A O 1
ATOM 920 N N . HIS A 1 123 ? 0.417 11.719 -7.398 1 88.44 123 HIS A N 1
ATOM 921 C CA . HIS A 1 123 ? -0.132 11.43 -8.719 1 88.44 123 HIS A CA 1
ATOM 922 C C . HIS A 1 123 ? -0.649 10 -8.797 1 88.44 123 HIS A C 1
ATOM 924 O O . HIS A 1 123 ? -1.688 9.742 -9.406 1 88.44 123 HIS A O 1
ATOM 930 N N . ARG A 1 124 ? 0.031 9.102 -8.062 1 85.88 124 ARG A N 1
ATOM 931 C CA . ARG A 1 124 ? -0.396 7.707 -8.031 1 85.88 124 ARG A CA 1
ATOM 932 C C . ARG A 1 124 ? -1.716 7.555 -7.289 1 85.88 124 ARG A C 1
ATOM 934 O O . ARG A 1 124 ? -2.564 6.75 -7.676 1 85.88 124 ARG A O 1
ATOM 941 N N . ILE A 1 125 ? -1.907 8.32 -6.336 1 87.25 125 ILE A N 1
ATOM 942 C CA . ILE A 1 125 ? -3.129 8.32 -5.539 1 87.25 125 ILE A CA 1
ATOM 943 C C . ILE A 1 125 ? -4.285 8.875 -6.367 1 87.25 125 ILE A C 1
ATOM 945 O O . ILE A 1 125 ? -5.387 8.32 -6.363 1 87.25 125 ILE A O 1
ATOM 949 N N . GLU A 1 126 ? -4.082 9.953 -7.062 1 80.69 126 GLU A N 1
ATOM 950 C CA . GLU A 1 126 ? -5.121 10.664 -7.805 1 80.69 126 GLU A CA 1
ATOM 951 C C . GLU A 1 126 ? -5.559 9.867 -9.031 1 80.69 126 GLU A C 1
ATOM 953 O O . GLU A 1 126 ? -6.723 9.938 -9.438 1 80.69 126 GLU A O 1
ATOM 958 N N . MET A 1 127 ? -4.613 9.289 -9.719 1 68.62 127 MET A N 1
ATOM 959 C CA . MET A 1 127 ? -5.004 8.453 -10.852 1 68.62 127 MET A CA 1
ATOM 960 C C . MET A 1 127 ? -5.977 7.363 -10.422 1 68.62 127 MET A C 1
ATOM 962 O O . MET A 1 127 ? -6.793 6.898 -11.219 1 68.62 127 MET A O 1
ATOM 966 N N . GLU A 1 128 ? -6 7.012 -9.227 1 60.69 128 GLU A N 1
ATOM 967 C CA . GLU A 1 128 ? -6.902 5.992 -8.703 1 60.69 128 GLU A CA 1
ATOM 968 C C . GLU A 1 128 ? -8.297 6.566 -8.445 1 60.69 128 GLU A C 1
ATOM 970 O O . GLU A 1 128 ? -9.289 5.848 -8.523 1 60.69 128 GLU A O 1
ATOM 975 N N . SER A 1 129 ? -8.344 7.844 -8.039 1 57.56 129 SER A N 1
ATOM 976 C CA . SER A 1 129 ? -9.594 8.477 -7.645 1 57.56 129 SER A CA 1
ATOM 977 C C . SER A 1 129 ? -10.398 8.922 -8.867 1 57.56 129 SER A C 1
ATOM 979 O O . SER A 1 129 ? -11.578 9.25 -8.75 1 57.56 129 SER A O 1
ATOM 981 N N . GLU A 1 130 ? -9.82 9.023 -10.055 1 51.59 130 GLU A N 1
ATOM 982 C CA . GLU A 1 130 ? -10.578 9.391 -11.242 1 51.59 130 GLU A CA 1
ATOM 983 C C . GLU A 1 130 ? -11.164 8.164 -11.93 1 51.59 130 GLU A C 1
ATOM 985 O O . GLU A 1 130 ? -10.594 7.074 -11.852 1 51.59 130 GLU A O 1
ATOM 990 N N . MET B 1 1 ? -34.344 5.145 41.812 1 31.03 1 MET B N 1
ATOM 991 C CA . MET B 1 1 ? -33.781 6.035 40.781 1 31.03 1 MET B CA 1
ATOM 992 C C . MET B 1 1 ? -32.688 5.328 40 1 31.03 1 MET B C 1
ATOM 994 O O . MET B 1 1 ? -31.594 5.105 40.5 1 31.03 1 MET B O 1
ATOM 998 N N . LEU B 1 2 ? -33.094 4.32 39.219 1 38.69 2 LEU B N 1
ATOM 999 C CA . LEU B 1 2 ? -32.156 3.34 38.656 1 38.69 2 LEU B CA 1
ATOM 1000 C C . LEU B 1 2 ? -31.234 3.99 37.656 1 38.69 2 LEU B C 1
ATOM 1002 O O . LEU B 1 2 ? -31.656 4.848 36.875 1 38.69 2 LEU B O 1
ATOM 1006 N N . PRO B 1 3 ? -29.844 4.066 37.938 1 40.03 3 PRO B N 1
ATOM 1007 C CA . PRO B 1 3 ? -28.859 4.742 37.062 1 40.03 3 PRO B CA 1
ATOM 1008 C C . PRO B 1 3 ? -28.922 4.273 35.625 1 40.03 3 PRO B C 1
ATOM 1010 O O . PRO B 1 3 ? -29.281 3.121 35.375 1 40.03 3 PRO B O 1
ATOM 1013 N N . VAL B 1 4 ? -29.422 5.145 34.688 1 38.19 4 VAL B N 1
ATOM 1014 C CA . VAL B 1 4 ? -29.422 4.988 33.25 1 38.19 4 VAL B CA 1
ATOM 1015 C C . VAL B 1 4 ? -28.016 4.641 32.75 1 38.19 4 VAL B C 1
ATOM 1017 O O . VAL B 1 4 ? -27.062 5.367 33.031 1 38.19 4 VAL B O 1
ATOM 1020 N N . ILE B 1 5 ? -27.547 3.412 32.875 1 42.38 5 ILE B N 1
ATOM 1021 C CA . ILE B 1 5 ? -26.297 2.904 32.312 1 42.38 5 ILE B CA 1
ATOM 1022 C C . ILE B 1 5 ? -26.172 3.342 30.859 1 42.38 5 ILE B C 1
ATOM 1024 O O . ILE B 1 5 ? -27.016 3.023 30.031 1 42.38 5 ILE B O 1
ATOM 1028 N N . SER B 1 6 ? -25.609 4.676 30.703 1 38.31 6 SER B N 1
ATOM 1029 C CA . SER B 1 6 ? -25.281 5.238 29.391 1 38.31 6 SER B CA 1
ATOM 1030 C C . SER B 1 6 ? -24.641 4.191 28.484 1 38.31 6 SER B C 1
ATOM 1032 O O . SER B 1 6 ? -23.953 3.285 28.969 1 38.31 6 SER B O 1
ATOM 1034 N N . ASP B 1 7 ? -25.297 3.895 27.375 1 37.69 7 ASP B N 1
ATOM 1035 C CA . ASP B 1 7 ? -24.984 2.967 26.281 1 37.69 7 ASP B CA 1
ATOM 1036 C C . ASP B 1 7 ? -23.562 3.154 25.797 1 37.69 7 ASP B C 1
ATOM 1038 O O . ASP B 1 7 ? -23.172 4.254 25.391 1 37.69 7 ASP B O 1
ATOM 1042 N N . PRO B 1 8 ? -22.484 2.459 26.281 1 36.38 8 PRO B N 1
ATOM 1043 C CA . PRO B 1 8 ? -21.062 2.459 25.922 1 36.38 8 PRO B CA 1
ATOM 1044 C C . PRO B 1 8 ? -20.844 2.404 24.406 1 36.38 8 PRO B C 1
ATOM 1046 O O . PRO B 1 8 ? -19.703 2.33 23.938 1 36.38 8 PRO B O 1
ATOM 1049 N N . GLU B 1 9 ? -21.828 2.004 23.719 1 36.72 9 GLU B N 1
ATOM 1050 C CA . GLU B 1 9 ? -21.516 1.654 22.328 1 36.72 9 GLU B CA 1
ATOM 1051 C C . GLU B 1 9 ? -21.016 2.867 21.547 1 36.72 9 GLU B C 1
ATOM 1053 O O . GLU B 1 9 ? -20.922 2.828 20.328 1 36.72 9 GLU B O 1
ATOM 1058 N N . SER B 1 10 ? -21.062 4.07 22.062 1 39.41 10 SER B N 1
ATOM 1059 C CA . SER B 1 10 ? -20.75 5.242 21.25 1 39.41 10 SER B CA 1
ATOM 1060 C C . SER B 1 10 ? -19.328 5.156 20.672 1 39.41 10 SER B C 1
ATOM 1062 O O . SER B 1 10 ? -18.469 5.973 21.016 1 39.41 10 SER B O 1
ATOM 1064 N N . LEU B 1 11 ? -18.672 4.004 20.859 1 35.09 11 LEU B N 1
ATOM 1065 C CA . LEU B 1 11 ? -17.234 3.902 20.594 1 35.09 11 LEU B CA 1
ATOM 1066 C C . LEU B 1 11 ? -16.891 4.574 19.281 1 35.09 11 LEU B C 1
ATOM 1068 O O . LEU B 1 11 ? -17.766 4.879 18.469 1 35.09 11 LEU B O 1
ATOM 1072 N N . THR B 1 12 ? -15.602 4.227 18.609 1 36.41 12 THR B N 1
ATOM 1073 C CA . THR B 1 12 ? -14.609 4.777 17.688 1 36.41 12 THR B CA 1
ATOM 1074 C C . THR B 1 12 ? -15.172 4.848 16.266 1 36.41 12 THR B C 1
ATOM 1076 O O . THR B 1 12 ? -15.32 3.822 15.602 1 36.41 12 THR B O 1
ATOM 1079 N N . SER B 1 13 ? -16.234 5.406 16.047 1 38.44 13 SER B N 1
ATOM 1080 C CA . SER B 1 13 ? -16.719 5.711 14.703 1 38.44 13 SER B CA 1
ATOM 1081 C C . SER B 1 13 ? -15.562 6.09 13.781 1 38.44 13 SER B C 1
ATOM 1083 O O . SER B 1 13 ? -15 7.184 13.898 1 38.44 13 SER B O 1
ATOM 1085 N N . VAL B 1 14 ? -14.484 5.273 13.633 1 43.84 14 VAL B N 1
ATOM 1086 C CA . VAL B 1 14 ? -13.547 5.586 12.562 1 43.84 14 VAL B CA 1
ATOM 1087 C C . VAL B 1 14 ? -14.297 6.164 11.367 1 43.84 14 VAL B C 1
ATOM 1089 O O . VAL B 1 14 ? -15.281 5.582 10.898 1 43.84 14 VAL B O 1
ATOM 1092 N N . SER B 1 15 ? -14.562 7.395 11.336 1 50.41 15 SER B N 1
ATOM 1093 C CA . SER B 1 15 ? -15.18 8.148 10.258 1 50.41 15 SER B CA 1
ATOM 1094 C C . SER B 1 15 ? -15.055 7.414 8.922 1 50.41 15 SER B C 1
ATOM 1096 O O . SER B 1 15 ? -13.953 7.031 8.523 1 50.41 15 SER B O 1
ATOM 1098 N N . ALA B 1 16 ? -15.984 6.617 8.641 1 54.41 16 ALA B N 1
ATOM 1099 C CA . ALA B 1 16 ? -16.203 5.922 7.375 1 54.41 16 ALA B CA 1
ATOM 1100 C C . ALA B 1 16 ? -15.891 6.824 6.191 1 54.41 16 ALA B C 1
ATOM 1102 O O . ALA B 1 16 ? -16.562 7.836 5.977 1 54.41 16 ALA B O 1
ATOM 1103 N N . GLY B 1 17 ? -14.609 7.074 5.984 1 64.31 17 GLY B N 1
ATOM 1104 C CA . GLY B 1 17 ? -14.352 7.816 4.758 1 64.31 17 GLY B CA 1
ATOM 1105 C C . GLY B 1 17 ? -15.328 7.492 3.646 1 64.31 17 GLY B C 1
ATOM 1106 O O . GLY B 1 17 ? -16.188 6.625 3.803 1 64.31 17 GLY B O 1
ATOM 1107 N N . SER B 1 18 ? -15.438 8.383 2.727 1 81.94 18 SER B N 1
ATOM 1108 C CA . SER B 1 18 ? -16.266 8.195 1.537 1 81.94 18 SER B CA 1
ATOM 1109 C C . SER B 1 18 ? -15.977 6.855 0.871 1 81.94 18 SER B C 1
ATOM 1111 O O . SER B 1 18 ? -14.953 6.23 1.141 1 81.94 18 SER B O 1
ATOM 1113 N N . ALA B 1 19 ? -16.953 6.375 0.157 1 85.06 19 ALA B N 1
ATOM 1114 C CA . ALA B 1 19 ? -16.781 5.156 -0.624 1 85.06 19 ALA B CA 1
ATOM 1115 C C . ALA B 1 19 ? -15.484 5.211 -1.437 1 85.06 19 ALA B C 1
ATOM 1117 O O . ALA B 1 19 ? -14.766 4.219 -1.539 1 85.06 19 ALA B O 1
ATOM 1118 N N . ALA B 1 20 ? -15.234 6.391 -1.849 1 85.38 20 ALA B N 1
ATOM 1119 C CA . ALA B 1 20 ? -14.031 6.578 -2.658 1 85.38 20 ALA B CA 1
ATOM 1120 C C . ALA B 1 20 ? -12.766 6.406 -1.815 1 85.38 20 ALA B C 1
ATOM 1122 O O . ALA B 1 20 ? -11.789 5.801 -2.266 1 85.38 20 ALA B O 1
ATOM 1123 N N . GLU B 1 21 ? -12.828 6.875 -0.604 1 86.81 21 GLU B N 1
ATOM 1124 C CA . GLU B 1 21 ? -11.68 6.734 0.289 1 86.81 21 GLU B CA 1
ATOM 1125 C C . GLU B 1 21 ? -11.469 5.277 0.685 1 86.81 21 GLU B C 1
ATOM 1127 O O . GLU B 1 21 ? -10.328 4.816 0.778 1 86.81 21 GLU B O 1
ATOM 1132 N N . THR B 1 22 ? -12.547 4.641 0.852 1 90.88 22 THR B N 1
ATOM 1133 C CA . THR B 1 22 ? -12.469 3.232 1.215 1 90.88 22 THR B CA 1
ATOM 1134 C C . THR B 1 22 ? -11.867 2.412 0.077 1 90.88 22 THR B C 1
ATOM 1136 O O . THR B 1 22 ? -11.086 1.49 0.317 1 90.88 22 THR B O 1
ATOM 1139 N N . GLU B 1 23 ? -12.25 2.748 -1.094 1 91.25 23 GLU B N 1
ATOM 1140 C CA . GLU B 1 23 ? -11.727 2.051 -2.262 1 91.25 23 GLU B CA 1
ATOM 1141 C C . GLU B 1 23 ? -10.227 2.309 -2.432 1 91.25 23 GLU B C 1
ATOM 1143 O O . GLU B 1 23 ? -9.469 1.391 -2.744 1 91.25 23 GLU B O 1
ATOM 1148 N N . THR B 1 24 ? -9.875 3.531 -2.215 1 91.44 24 THR B N 1
ATOM 1149 C CA . THR B 1 24 ? -8.461 3.895 -2.299 1 91.44 24 THR B CA 1
ATOM 1150 C C . THR B 1 24 ? -7.656 3.176 -1.222 1 91.44 24 THR B C 1
ATOM 1152 O O . THR B 1 24 ? -6.59 2.625 -1.503 1 91.44 24 THR B O 1
ATOM 1155 N N . ASP B 1 25 ? -8.266 3.145 -0.07 1 93.56 25 ASP B N 1
ATOM 1156 C CA . ASP B 1 25 ? -7.605 2.441 1.028 1 93.56 25 ASP B CA 1
ATOM 1157 C C . ASP B 1 25 ? -7.406 0.965 0.693 1 93.56 25 ASP B C 1
ATOM 1159 O O . ASP B 1 25 ? -6.336 0.407 0.943 1 93.56 25 ASP B O 1
ATOM 1163 N N . ALA B 1 26 ? -8.375 0.401 0.139 1 95.06 26 ALA B N 1
ATOM 1164 C CA . ALA B 1 26 ? -8.32 -1.017 -0.206 1 95.06 26 ALA B CA 1
ATOM 1165 C C . ALA B 1 26 ? -7.266 -1.281 -1.278 1 95.06 26 ALA B C 1
ATOM 1167 O O . ALA B 1 26 ? -6.531 -2.27 -1.206 1 95.06 26 ALA B O 1
ATOM 1168 N N . ALA B 1 27 ? -7.199 -0.469 -2.203 1 95.25 27 ALA B N 1
ATOM 1169 C CA . ALA B 1 27 ? -6.25 -0.632 -3.301 1 95.25 27 ALA B CA 1
ATOM 1170 C C . ALA B 1 27 ? -4.809 -0.597 -2.793 1 95.25 27 ALA B C 1
ATOM 1172 O O . ALA B 1 27 ? -4.023 -1.502 -3.078 1 95.25 27 ALA B O 1
ATOM 1173 N N . PHE B 1 28 ? -4.531 0.388 -1.961 1 95.69 28 PHE B N 1
ATOM 1174 C CA . PHE B 1 28 ? -3.16 0.512 -1.48 1 95.69 28 PHE B CA 1
ATOM 1175 C C . PHE B 1 28 ? -2.826 -0.606 -0.501 1 95.69 28 PHE B C 1
ATOM 1177 O O . PHE B 1 28 ? -1.687 -1.073 -0.448 1 95.69 28 PHE B O 1
ATOM 1184 N N . ASP B 1 29 ? -3.781 -0.995 0.211 1 96.69 29 ASP B N 1
ATOM 1185 C CA . ASP B 1 29 ? -3.584 -2.127 1.112 1 96.69 29 ASP B CA 1
ATOM 1186 C C . ASP B 1 29 ? -3.207 -3.387 0.337 1 96.69 29 ASP B C 1
ATOM 1188 O O . ASP B 1 29 ? -2.238 -4.066 0.682 1 96.69 29 ASP B O 1
ATOM 1192 N N . LEU B 1 30 ? -3.947 -3.654 -0.712 1 97.62 30 LEU B N 1
ATOM 1193 C CA . LEU B 1 30 ? -3.703 -4.844 -1.52 1 97.62 30 LEU B CA 1
ATOM 1194 C C . LEU B 1 30 ? -2.34 -4.77 -2.197 1 97.62 30 LEU B C 1
ATOM 1196 O O . LEU B 1 30 ? -1.594 -5.754 -2.209 1 97.62 30 LEU B O 1
ATOM 1200 N N . LEU B 1 31 ? -1.991 -3.629 -2.645 1 96.38 31 LEU B N 1
ATOM 1201 C CA . LEU B 1 31 ? -0.822 -3.477 -3.504 1 96.38 31 LEU B CA 1
ATOM 1202 C C . LEU B 1 31 ? 0.446 -3.312 -2.674 1 96.38 31 LEU B C 1
ATOM 1204 O O . LEU B 1 31 ? 1.556 -3.416 -3.201 1 96.38 31 LEU B O 1
ATOM 1208 N N . ALA B 1 32 ? 0.279 -3.203 -1.38 1 96.19 32 ALA B N 1
ATOM 1209 C CA . ALA B 1 32 ? 1.45 -3.068 -0.517 1 96.19 32 ALA B CA 1
ATOM 1210 C C . ALA B 1 32 ? 2.266 -4.359 -0.492 1 96.19 32 ALA B C 1
ATOM 1212 O O . ALA B 1 32 ? 3.457 -4.34 -0.179 1 96.19 32 ALA B O 1
ATOM 1213 N N . ASP B 1 33 ? 1.672 -5.363 -0.842 1 97.12 33 ASP B N 1
ATOM 1214 C CA . ASP B 1 33 ? 2.352 -6.656 -0.82 1 97.12 33 ASP B CA 1
ATOM 1215 C C . ASP B 1 33 ? 2.902 -7.012 -2.199 1 97.12 33 ASP B C 1
ATOM 1217 O O . ASP B 1 33 ? 2.166 -7.004 -3.188 1 97.12 33 ASP B O 1
ATOM 1221 N N . ARG B 1 34 ? 4.109 -7.441 -2.23 1 95.25 34 ARG B N 1
ATOM 1222 C CA . ARG B 1 34 ? 4.785 -7.746 -3.488 1 95.25 34 ARG B CA 1
ATOM 1223 C C . ARG B 1 34 ? 4.203 -9 -4.133 1 95.25 34 ARG B C 1
ATOM 1225 O O . ARG B 1 34 ? 4.074 -9.078 -5.355 1 95.25 34 ARG B O 1
ATOM 1232 N N . ARG B 1 35 ? 3.926 -9.922 -3.312 1 96.06 35 ARG B N 1
ATOM 1233 C CA . ARG B 1 35 ? 3.391 -11.18 -3.822 1 96.06 35 ARG B CA 1
ATOM 1234 C C . ARG B 1 35 ? 2.018 -10.977 -4.453 1 96.06 35 ARG B C 1
ATOM 1236 O O . ARG B 1 35 ? 1.733 -11.516 -5.523 1 96.06 35 ARG B O 1
ATOM 1243 N N . ARG B 1 36 ? 1.202 -10.234 -3.891 1 98.12 36 ARG B N 1
ATOM 1244 C CA . ARG B 1 36 ? -0.098 -9.922 -4.473 1 98.12 36 ARG B CA 1
ATOM 1245 C C . ARG B 1 36 ? 0.058 -9.172 -5.797 1 98.12 36 ARG B C 1
ATOM 1247 O O . ARG B 1 36 ? -0.663 -9.445 -6.758 1 98.12 36 ARG B O 1
ATOM 1254 N N . ARG B 1 37 ? 0.95 -8.25 -5.82 1 96.81 37 ARG B N 1
ATOM 1255 C CA . ARG B 1 37 ? 1.224 -7.574 -7.086 1 96.81 37 ARG B CA 1
ATOM 1256 C C . ARG B 1 37 ? 1.674 -8.57 -8.148 1 96.81 37 ARG B C 1
ATOM 1258 O O . ARG B 1 37 ? 1.234 -8.5 -9.297 1 96.81 37 ARG B O 1
ATOM 1265 N N . ALA B 1 38 ? 2.568 -9.453 -7.762 1 96.38 38 ALA B N 1
ATOM 1266 C CA . ALA B 1 38 ? 3.086 -10.453 -8.688 1 96.38 38 ALA B CA 1
ATOM 1267 C C . ALA B 1 38 ? 1.972 -11.367 -9.18 1 96.38 38 ALA B C 1
ATOM 1269 O O . ALA B 1 38 ? 1.948 -11.75 -10.359 1 96.38 38 ALA B O 1
ATOM 1270 N N . VAL B 1 39 ? 1.074 -11.695 -8.32 1 98.12 39 VAL B N 1
ATOM 1271 C CA . VAL B 1 39 ? -0.077 -12.516 -8.695 1 98.12 39 VAL B CA 1
ATOM 1272 C C . VAL B 1 39 ? -0.879 -11.805 -9.789 1 98.12 39 VAL B C 1
ATOM 1274 O O . VAL B 1 39 ? -1.194 -12.406 -10.82 1 98.12 39 VAL B O 1
ATOM 1277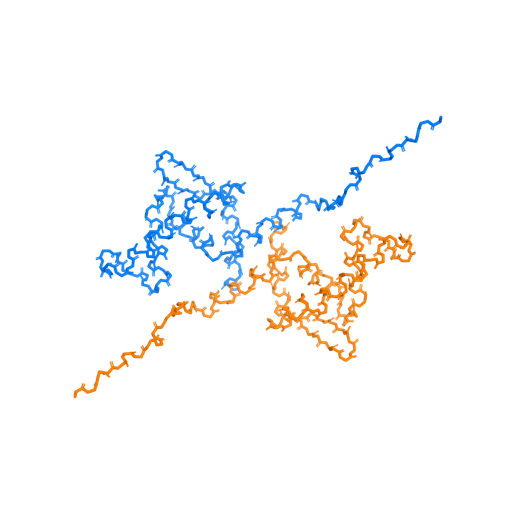 N N . LEU B 1 40 ? -1.188 -10.547 -9.57 1 97.81 40 LEU B N 1
ATOM 1278 C CA . LEU B 1 40 ? -1.981 -9.789 -10.523 1 97.81 40 LEU B CA 1
ATOM 1279 C C . LEU B 1 40 ? -1.276 -9.703 -11.875 1 97.81 40 LEU B C 1
ATOM 1281 O O . LEU B 1 40 ? -1.905 -9.891 -12.922 1 97.81 40 LEU B O 1
ATOM 1285 N N . ARG B 1 41 ? -0.018 -9.492 -11.805 1 95.88 41 ARG B N 1
ATOM 1286 C CA . ARG B 1 41 ? 0.761 -9.398 -13.039 1 95.88 41 ARG B CA 1
ATOM 1287 C C . ARG B 1 41 ? 0.727 -10.711 -13.812 1 95.88 41 ARG B C 1
ATOM 1289 O O . ARG B 1 41 ? 0.498 -10.719 -15.023 1 95.88 41 ARG B O 1
ATOM 1296 N N . PHE B 1 42 ? 0.984 -11.727 -13.094 1 96.69 42 PHE B N 1
ATOM 1297 C CA . PHE B 1 42 ? 1.019 -13.039 -13.734 1 96.69 42 PHE B CA 1
ATOM 1298 C C . PHE B 1 42 ? -0.333 -13.375 -14.352 1 96.69 42 PHE B C 1
ATOM 1300 O O . PHE B 1 42 ? -0.398 -13.891 -15.469 1 96.69 42 PHE B O 1
ATOM 1307 N N . LEU B 1 43 ? -1.371 -13.07 -13.68 1 97.69 43 LEU B N 1
ATOM 1308 C CA . LEU B 1 43 ? -2.707 -13.383 -14.18 1 97.69 43 LEU B CA 1
ATOM 1309 C C . LEU B 1 43 ? -3.049 -12.531 -15.398 1 97.69 43 LEU B C 1
ATOM 1311 O O . LEU B 1 43 ? -3.764 -12.984 -16.297 1 97.69 43 LEU B O 1
ATOM 1315 N N . ASP B 1 44 ? -2.605 -11.359 -15.398 1 96.25 44 ASP B N 1
ATOM 1316 C CA . ASP B 1 44 ? -2.852 -10.469 -16.531 1 96.25 44 ASP B CA 1
ATOM 1317 C C . ASP B 1 44 ? -2.197 -11 -17.797 1 96.25 44 ASP B C 1
ATOM 1319 O O . ASP B 1 44 ? -2.729 -10.82 -18.906 1 96.25 44 ASP B O 1
ATOM 1323 N N . GLU B 1 45 ? -1.098 -11.586 -17.609 1 93.88 45 GLU B N 1
ATOM 1324 C CA . GLU B 1 45 ? -0.341 -12.125 -18.734 1 93.88 45 GLU B CA 1
ATOM 1325 C C . GLU B 1 45 ? -0.951 -13.43 -19.234 1 93.88 45 GLU B C 1
ATOM 1327 O O . GLU B 1 45 ? -0.652 -13.875 -20.344 1 93.88 45 GLU B O 1
ATOM 1332 N N . ASN B 1 46 ? -1.74 -14.008 -18.406 1 90.25 46 ASN B N 1
ATOM 1333 C CA . ASN B 1 46 ? -2.387 -15.273 -18.734 1 90.25 46 ASN B CA 1
ATOM 1334 C C . ASN B 1 46 ? -3.906 -15.133 -18.75 1 90.25 46 ASN B C 1
ATOM 1336 O O . ASN B 1 46 ? -4.551 -15.117 -17.703 1 90.25 46 ASN B O 1
ATOM 1340 N N . GLU B 1 47 ? -4.59 -15.086 -19.812 1 85.75 47 GLU B N 1
ATOM 1341 C CA . GLU B 1 47 ? -6.008 -14.781 -19.984 1 85.75 47 GLU B CA 1
ATOM 1342 C C . GLU B 1 47 ? -6.883 -15.891 -19.406 1 85.75 47 GLU B C 1
ATOM 1344 O O . GLU B 1 47 ? -8 -15.641 -18.953 1 85.75 47 GLU B O 1
ATOM 1349 N N . ASP B 1 48 ? -6.395 -17.094 -19.391 1 91.19 48 ASP B N 1
ATOM 1350 C CA . ASP B 1 48 ? -7.148 -18.219 -18.859 1 91.19 48 ASP B CA 1
ATOM 1351 C C . ASP B 1 48 ? -6.887 -18.391 -17.375 1 91.19 48 ASP B C 1
ATOM 1353 O O . ASP B 1 48 ? -5.871 -17.922 -16.844 1 91.19 48 ASP B O 1
ATOM 1357 N N . PRO B 1 49 ? -7.895 -18.969 -16.641 1 96.81 49 PRO B N 1
ATOM 1358 C CA . PRO B 1 49 ? -7.648 -19.281 -15.227 1 96.81 49 PRO B CA 1
ATOM 1359 C C . PRO B 1 49 ? -6.375 -20.094 -15.023 1 96.81 49 PRO B C 1
ATOM 1361 O O . PRO B 1 49 ? -6.062 -20.984 -15.828 1 96.81 49 PRO B O 1
ATOM 1364 N N . VAL B 1 50 ? -5.672 -19.734 -14.008 1 97.62 50 VAL B N 1
ATOM 1365 C CA . VAL B 1 50 ? -4.391 -20.359 -13.711 1 97.62 50 VAL B CA 1
ATOM 1366 C C . VAL B 1 50 ? -4.508 -21.188 -12.43 1 97.62 50 VAL B C 1
ATOM 1368 O O . VAL B 1 50 ? -5.156 -20.766 -11.469 1 97.62 50 VAL B O 1
ATOM 1371 N N . SER B 1 51 ? -3.879 -22.328 -12.438 1 97.69 51 SER B N 1
ATOM 1372 C CA . SER B 1 51 ? -3.889 -23.109 -11.203 1 97.69 51 SER B CA 1
ATOM 1373 C C . SER B 1 51 ? -2.99 -22.484 -10.141 1 97.69 51 SER B C 1
ATOM 1375 O O . SER B 1 51 ? -1.959 -21.891 -10.469 1 97.69 51 SER B O 1
ATOM 1377 N N . LEU B 1 52 ? -3.326 -22.688 -8.914 1 97.62 52 LEU B N 1
ATOM 1378 C CA . LEU B 1 52 ? -2.502 -22.188 -7.816 1 97.62 52 LEU B CA 1
ATOM 1379 C C . LEU B 1 52 ? -1.112 -22.812 -7.848 1 97.62 52 LEU B C 1
ATOM 1381 O O . LEU B 1 52 ? -0.125 -22.172 -7.496 1 97.62 52 LEU B O 1
ATOM 1385 N N . SER B 1 53 ? -1.049 -24.016 -8.305 1 96.06 53 SER B N 1
ATOM 1386 C CA . SER B 1 53 ? 0.235 -24.703 -8.406 1 96.06 53 SER B CA 1
ATOM 1387 C C . SER B 1 53 ? 1.154 -24 -9.414 1 96.06 53 SER B C 1
ATOM 1389 O O . SER B 1 53 ? 2.326 -23.766 -9.117 1 96.06 53 SER B O 1
ATOM 1391 N N . ASP B 1 54 ? 0.606 -23.734 -10.547 1 95 54 ASP B N 1
ATOM 1392 C CA . ASP B 1 54 ? 1.385 -23.031 -11.562 1 95 54 ASP B CA 1
ATOM 1393 C C . ASP B 1 54 ? 1.812 -21.641 -11.07 1 95 54 ASP B C 1
ATOM 1395 O O . ASP B 1 54 ? 2.93 -21.203 -11.344 1 95 54 ASP B O 1
ATOM 1399 N N . LEU B 1 55 ? 0.879 -21 -10.453 1 97.06 55 LEU B N 1
ATOM 1400 C CA . LEU B 1 55 ? 1.175 -19.688 -9.898 1 97.06 55 LEU B CA 1
ATOM 1401 C C . LEU B 1 55 ? 2.297 -19.766 -8.867 1 97.06 55 LEU B C 1
ATOM 1403 O O . LEU B 1 55 ? 3.223 -18.953 -8.883 1 97.06 55 LEU B O 1
ATOM 1407 N N . ALA B 1 56 ? 2.283 -20.766 -8.008 1 97 56 ALA B N 1
ATOM 1408 C CA . ALA B 1 56 ? 3.322 -20.969 -7 1 97 56 ALA B CA 1
ATOM 1409 C C . ALA B 1 56 ? 4.672 -21.25 -7.652 1 97 56 ALA B C 1
ATOM 1411 O O . ALA B 1 56 ? 5.703 -20.75 -7.203 1 97 56 ALA B O 1
ATOM 1412 N N . ASP B 1 57 ? 4.602 -21.984 -8.695 1 95.19 57 ASP B N 1
ATOM 1413 C CA . ASP B 1 57 ? 5.828 -22.266 -9.43 1 95.19 57 ASP B CA 1
ATOM 1414 C C . ASP B 1 57 ? 6.457 -20.984 -9.961 1 95.19 57 ASP B C 1
ATOM 1416 O O . ASP B 1 57 ? 7.648 -20.734 -9.75 1 95.19 57 ASP B O 1
ATOM 1420 N N . HIS B 1 58 ? 5.633 -20.25 -10.602 1 94.5 58 HIS B N 1
ATOM 1421 C CA . HIS B 1 58 ? 6.113 -19.016 -11.203 1 94.5 58 HIS B CA 1
ATOM 1422 C C . HIS B 1 58 ? 6.668 -18.062 -10.156 1 94.5 58 HIS B C 1
ATOM 1424 O O . HIS B 1 58 ? 7.762 -17.516 -10.32 1 94.5 58 HIS B O 1
ATOM 1430 N N . LEU B 1 59 ? 5.965 -17.906 -9.078 1 96.25 59 LEU B N 1
ATOM 1431 C CA . LEU B 1 59 ? 6.371 -16.953 -8.047 1 96.25 59 LEU B CA 1
ATOM 1432 C C . LEU B 1 59 ? 7.645 -17.422 -7.348 1 96.25 59 LEU B C 1
ATOM 1434 O O . LEU B 1 59 ? 8.484 -16.609 -6.965 1 96.25 59 LEU B O 1
ATOM 1438 N N . THR B 1 60 ? 7.816 -18.734 -7.168 1 96 60 THR B N 1
ATOM 1439 C CA . THR B 1 60 ? 9.023 -19.281 -6.562 1 96 60 THR B CA 1
ATOM 1440 C C . THR B 1 60 ? 10.258 -18.938 -7.391 1 96 60 THR B C 1
ATOM 1442 O O . THR B 1 60 ? 11.258 -18.469 -6.852 1 96 60 THR B O 1
ATOM 1445 N N . LEU B 1 61 ? 10.109 -19.109 -8.695 1 93.56 61 LEU B N 1
ATOM 1446 C CA . LEU B 1 61 ? 11.211 -18.812 -9.602 1 93.56 61 LEU B CA 1
ATOM 1447 C C . LEU B 1 61 ? 11.508 -17.312 -9.625 1 93.56 61 LEU B C 1
ATOM 1449 O O . LEU B 1 61 ? 12.672 -16.906 -9.586 1 93.56 61 LEU B O 1
ATOM 1453 N N . GLU B 1 62 ? 10.484 -16.531 -9.695 1 92.12 62 GLU B N 1
ATOM 1454 C CA . GLU B 1 62 ? 10.641 -15.078 -9.727 1 92.12 62 GLU B CA 1
ATOM 1455 C C . GLU B 1 62 ? 11.336 -14.57 -8.469 1 92.12 62 GLU B C 1
ATOM 1457 O O . GLU B 1 62 ? 12.258 -13.75 -8.547 1 92.12 62 GLU B O 1
ATOM 1462 N N . GLU B 1 63 ? 10.898 -15.109 -7.324 1 90.75 63 GLU B N 1
ATOM 1463 C CA . GLU B 1 63 ? 11.453 -14.656 -6.055 1 90.75 63 GLU B CA 1
ATOM 1464 C C . GLU B 1 63 ? 12.906 -15.094 -5.898 1 90.75 63 GLU B C 1
ATOM 1466 O O . GLU B 1 63 ? 13.688 -14.453 -5.191 1 90.75 63 GLU B O 1
ATOM 1471 N N . ASP B 1 64 ? 13.211 -16.156 -6.652 1 89.5 64 ASP B N 1
ATOM 1472 C CA . ASP B 1 64 ? 14.586 -16.656 -6.605 1 89.5 64 ASP B CA 1
ATOM 1473 C C . ASP B 1 64 ? 15.422 -16.062 -7.742 1 89.5 64 ASP B C 1
ATOM 1475 O O . ASP B 1 64 ? 16.578 -16.438 -7.922 1 89.5 64 ASP B O 1
ATOM 1479 N N . GLY B 1 65 ? 14.836 -15.281 -8.469 1 87 65 GLY B N 1
ATOM 1480 C CA . GLY B 1 65 ? 15.547 -14.625 -9.555 1 87 65 GLY B CA 1
ATOM 1481 C C . GLY B 1 65 ? 15.766 -15.523 -10.758 1 87 65 GLY B C 1
ATOM 1482 O O . GLY B 1 65 ? 16.703 -15.32 -11.523 1 87 65 GLY B O 1
ATOM 1483 N N . ARG B 1 66 ? 15.055 -16.578 -10.945 1 81.25 66 ARG B N 1
ATOM 1484 C CA . ARG B 1 66 ? 15.195 -17.547 -12.031 1 81.25 66 ARG B CA 1
ATOM 1485 C C . ARG B 1 66 ? 14 -17.484 -12.977 1 81.25 66 ARG B C 1
ATOM 1487 O O . ARG B 1 66 ? 13.344 -18.5 -13.211 1 81.25 66 ARG B O 1
ATOM 1494 N N . GLU B 1 67 ? 13.688 -16.453 -13.625 1 74.19 67 GLU B N 1
ATOM 1495 C CA . GLU B 1 67 ? 12.469 -16.234 -14.398 1 74.19 67 GLU B CA 1
ATOM 1496 C C . GLU B 1 67 ? 12.406 -17.172 -15.602 1 74.19 67 GLU B C 1
ATOM 1498 O O . GLU B 1 67 ? 11.32 -17.531 -16.062 1 74.19 67 GLU B O 1
ATOM 1503 N N . ASN B 1 68 ? 13.484 -17.688 -16.047 1 71.44 68 ASN B N 1
ATOM 1504 C CA . ASN B 1 68 ? 13.516 -18.484 -17.266 1 71.44 68 ASN B CA 1
ATOM 1505 C C . ASN B 1 68 ? 13.672 -19.969 -16.953 1 71.44 68 ASN B C 1
ATOM 1507 O O . ASN B 1 68 ? 13.656 -20.797 -17.875 1 71.44 68 ASN B O 1
ATOM 1511 N N . GLY B 1 69 ? 13.602 -20.344 -15.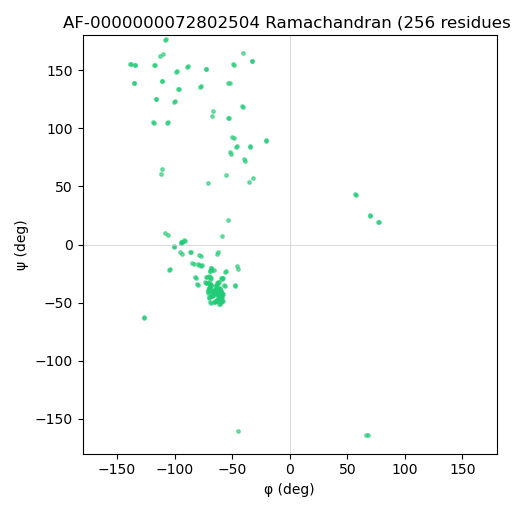766 1 72.25 69 GLY B N 1
ATOM 1512 C CA . GLY B 1 69 ? 13.805 -21.75 -15.445 1 72.25 69 GLY B CA 1
ATOM 1513 C C . GLY B 1 69 ? 12.539 -22.453 -14.984 1 72.25 69 GLY B C 1
ATOM 1514 O O . GLY B 1 69 ? 11.453 -21.875 -15.047 1 72.25 69 GLY B O 1
ATOM 1515 N N . THR B 1 70 ? 12.617 -23.781 -15.016 1 82 70 THR B N 1
ATOM 1516 C CA . THR B 1 70 ? 11.555 -24.578 -14.414 1 82 70 THR B CA 1
ATOM 1517 C C . THR B 1 70 ? 11.953 -25.047 -13.023 1 82 70 THR B C 1
ATOM 1519 O O . THR B 1 70 ? 13.148 -25.156 -12.719 1 82 70 THR B O 1
ATOM 1522 N N . LEU B 1 71 ? 10.93 -25.172 -12.203 1 84.5 71 LEU B N 1
ATOM 1523 C CA . LEU B 1 71 ? 11.188 -25.688 -10.859 1 84.5 71 LEU B CA 1
ATOM 1524 C C . LEU B 1 71 ? 11.883 -27.047 -10.914 1 84.5 71 LEU B C 1
ATOM 1526 O O . LEU B 1 71 ? 12.703 -27.359 -10.047 1 84.5 71 LEU B O 1
ATOM 1530 N N . ALA B 1 72 ? 11.477 -27.766 -11.883 1 81.25 72 ALA B N 1
ATOM 1531 C CA . ALA B 1 72 ? 12.047 -29.109 -12.047 1 81.25 72 ALA B CA 1
ATOM 1532 C C . ALA B 1 72 ? 13.562 -29.047 -12.203 1 81.25 72 ALA B C 1
ATOM 1534 O O . ALA B 1 72 ? 14.281 -29.938 -11.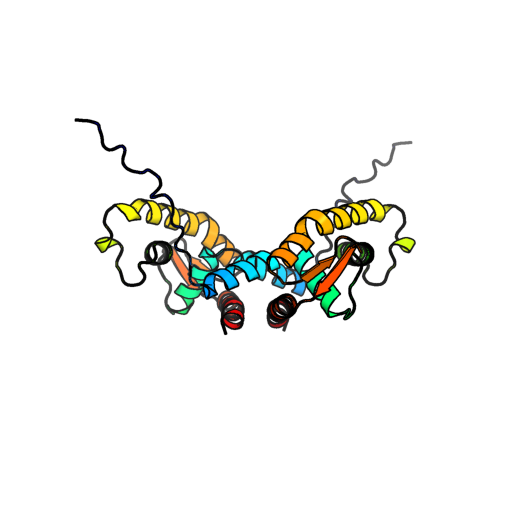742 1 81.25 72 ALA B O 1
ATOM 1535 N N . SER B 1 73 ? 14.016 -28 -12.711 1 80.19 73 SER B N 1
ATOM 1536 C CA . SER B 1 73 ? 15.445 -27.844 -12.961 1 80.19 73 SER B CA 1
ATOM 1537 C C . SER B 1 73 ? 16.172 -27.344 -11.711 1 80.19 73 SER B C 1
ATOM 1539 O O . SER B 1 73 ? 17.406 -27.375 -11.648 1 80.19 73 SER B O 1
ATOM 1541 N N . CYS B 1 74 ? 15.469 -26.812 -10.711 1 76.94 74 CYS B N 1
ATOM 1542 C CA . CYS B 1 74 ? 16.078 -26.125 -9.578 1 76.94 74 CYS B CA 1
ATOM 1543 C C . CYS B 1 74 ? 16.328 -27.109 -8.43 1 76.94 74 CYS B C 1
ATOM 1545 O O . CYS B 1 74 ? 17.109 -26.812 -7.516 1 76.94 74 CYS B O 1
ATOM 1547 N N . GLY B 1 75 ? 16.047 -28.328 -8.672 1 73.75 75 GLY B N 1
ATOM 1548 C CA . GLY B 1 75 ? 16.312 -29.312 -7.641 1 73.75 75 GLY B CA 1
ATOM 1549 C C . GLY B 1 75 ? 15.438 -29.141 -6.414 1 73.75 75 GLY B C 1
ATOM 1550 O O . GLY B 1 75 ? 14.438 -28.406 -6.449 1 73.75 75 GLY B O 1
ATOM 1551 N N . ASP B 1 76 ? 15.82 -29.766 -5.328 1 82.38 76 ASP B N 1
ATOM 1552 C CA . ASP B 1 76 ? 15.055 -29.906 -4.094 1 82.38 76 ASP B CA 1
ATOM 1553 C C . ASP B 1 76 ? 15.094 -28.609 -3.273 1 82.38 76 ASP B C 1
ATOM 1555 O O . ASP B 1 76 ? 14.242 -28.391 -2.41 1 82.38 76 ASP B O 1
ATOM 1559 N N . ALA B 1 77 ? 15.992 -27.656 -3.711 1 81.75 77 ALA B N 1
ATOM 1560 C CA . ALA B 1 77 ? 16.266 -26.5 -2.863 1 81.75 77 ALA B CA 1
ATOM 1561 C C . ALA B 1 77 ? 15.07 -25.547 -2.85 1 81.75 77 ALA B C 1
ATOM 1563 O O . ALA B 1 77 ? 14.812 -24.875 -1.845 1 81.75 77 ALA B O 1
ATOM 1564 N N . LEU B 1 78 ? 14.352 -25.594 -3.953 1 90.94 78 LEU B N 1
ATOM 1565 C CA . LEU B 1 78 ? 13.297 -24.594 -4.039 1 90.94 78 LEU B CA 1
ATOM 1566 C C . LEU B 1 78 ? 11.945 -25.203 -3.691 1 90.94 78 LEU B C 1
ATOM 1568 O O . LEU B 1 78 ? 10.938 -24.484 -3.623 1 90.94 78 LEU B O 1
ATOM 1572 N N . LEU B 1 79 ? 11.961 -26.484 -3.422 1 92.69 79 LEU B N 1
ATOM 1573 C CA . LEU B 1 79 ? 10.695 -27.172 -3.182 1 92.69 79 LEU B CA 1
ATOM 1574 C C . LEU B 1 79 ? 10.039 -26.672 -1.902 1 92.69 79 LEU B C 1
ATOM 1576 O O . LEU B 1 79 ? 8.812 -26.547 -1.837 1 92.69 79 LEU B O 1
ATOM 1580 N N . GLY B 1 80 ? 10.883 -26.438 -0.906 1 93.62 80 GLY B N 1
ATOM 1581 C CA . GLY B 1 80 ? 10.359 -25.875 0.324 1 93.62 80 GLY B CA 1
ATOM 1582 C C . GLY B 1 80 ? 9.734 -24.5 0.126 1 93.62 80 GLY B C 1
ATOM 1583 O O . GLY B 1 80 ? 8.633 -24.234 0.619 1 93.62 80 GLY B O 1
ATOM 1584 N N . THR B 1 81 ? 10.484 -23.688 -0.538 1 94.56 81 THR B N 1
ATOM 1585 C CA . THR B 1 81 ? 9.977 -22.359 -0.828 1 94.56 81 THR B CA 1
ATOM 1586 C C . THR B 1 81 ? 8.672 -22.422 -1.608 1 94.56 81 THR B C 1
ATOM 1588 O O . THR B 1 81 ? 7.719 -21.703 -1.303 1 94.56 81 THR B O 1
ATOM 1591 N N . ARG B 1 82 ? 8.617 -23.297 -2.555 1 95.94 82 ARG B N 1
ATOM 1592 C CA . ARG B 1 82 ? 7.414 -23.453 -3.369 1 95.94 82 ARG B CA 1
ATOM 1593 C C . ARG B 1 82 ? 6.219 -23.844 -2.508 1 95.94 82 ARG B C 1
ATOM 1595 O O . ARG B 1 82 ? 5.117 -23.312 -2.688 1 95.94 82 ARG B O 1
ATOM 1602 N N . ARG B 1 83 ? 6.426 -24.734 -1.683 1 96.19 83 ARG B N 1
ATOM 1603 C CA . ARG B 1 83 ? 5.352 -25.172 -0.799 1 96.19 83 ARG B CA 1
ATOM 1604 C C . ARG B 1 83 ? 4.852 -24.031 0.075 1 96.19 83 ARG B C 1
ATOM 1606 O O . ARG B 1 83 ? 3.643 -23.859 0.236 1 96.19 83 ARG B O 1
ATOM 1613 N N . ARG B 1 84 ? 5.773 -23.312 0.612 1 97.38 84 ARG B N 1
ATOM 1614 C CA . ARG B 1 84 ? 5.402 -22.188 1.465 1 97.38 84 ARG B CA 1
ATOM 1615 C C . ARG B 1 84 ? 4.617 -21.141 0.68 1 97.38 84 ARG B C 1
ATOM 1617 O O . ARG B 1 84 ? 3.623 -20.609 1.172 1 97.38 84 ARG B O 1
ATOM 1624 N N . ILE B 1 85 ? 5.031 -20.906 -0.477 1 98 85 ILE B N 1
ATOM 1625 C CA . ILE B 1 85 ? 4.363 -19.922 -1.335 1 98 85 ILE B CA 1
ATOM 1626 C C . ILE B 1 85 ? 2.965 -20.438 -1.689 1 98 85 ILE B C 1
ATOM 1628 O O . ILE B 1 85 ? 1.993 -19.672 -1.641 1 98 85 ILE B O 1
ATOM 1632 N N . HIS B 1 86 ? 2.871 -21.672 -2.008 1 98.38 86 HIS B N 1
ATOM 1633 C CA . HIS B 1 86 ? 1.57 -22.25 -2.33 1 98.38 86 HIS B CA 1
ATOM 1634 C C . HIS B 1 86 ? 0.599 -22.109 -1.163 1 98.38 86 HIS B C 1
ATOM 1636 O O . HIS B 1 86 ? -0.552 -21.703 -1.354 1 98.38 86 HIS B O 1
ATOM 1642 N N . ILE B 1 87 ? 1.034 -22.328 -0.011 1 98.38 87 ILE B N 1
ATOM 1643 C CA . ILE B 1 87 ? 0.219 -22.234 1.195 1 98.38 87 ILE B CA 1
ATOM 1644 C C . ILE B 1 87 ? -0.23 -20.797 1.417 1 98.38 87 ILE B C 1
ATOM 1646 O O . ILE B 1 87 ? -1.411 -20.547 1.664 1 98.38 87 ILE B O 1
ATOM 1650 N N . SER B 1 88 ? 0.723 -19.859 1.359 1 98.19 88 SER B N 1
ATOM 1651 C CA . SER B 1 88 ? 0.368 -18.469 1.581 1 98.19 88 SER B CA 1
ATOM 1652 C C . SER B 1 88 ? -0.585 -17.953 0.504 1 98.19 88 SER B C 1
ATOM 1654 O O . SER B 1 88 ? -1.489 -17.172 0.788 1 98.19 88 SER B O 1
ATOM 1656 N N . LEU B 1 89 ? -0.386 -18.422 -0.738 1 98.56 89 LEU B N 1
ATOM 1657 C CA . LEU B 1 89 ? -1.297 -18.047 -1.817 1 98.56 89 LEU B CA 1
ATOM 1658 C C . LEU B 1 89 ? -2.727 -18.469 -1.488 1 98.56 89 LEU B C 1
ATOM 1660 O O . LEU B 1 89 ? -3.646 -17.656 -1.552 1 98.56 89 LEU B O 1
ATOM 1664 N N . ARG B 1 90 ? -2.863 -19.672 -1.075 1 98.31 90 ARG B N 1
ATOM 1665 C CA . ARG B 1 90 ? -4.188 -20.25 -0.859 1 98.31 90 ARG B CA 1
ATOM 1666 C C . ARG B 1 90 ? -4.836 -19.672 0.393 1 98.31 90 ARG B C 1
ATOM 1668 O O . ARG B 1 90 ? -6.051 -19.453 0.423 1 98.31 90 ARG B O 1
ATOM 1675 N N . HIS B 1 91 ? -4.094 -19.359 1.321 1 97.94 91 HIS B N 1
ATOM 1676 C CA . HIS B 1 91 ? -4.688 -19.062 2.621 1 97.94 91 HIS B CA 1
ATOM 1677 C C . HIS B 1 91 ? -4.688 -17.562 2.893 1 97.94 91 HIS B C 1
ATOM 1679 O O . HIS B 1 91 ? -5.457 -17.078 3.73 1 97.94 91 HIS B O 1
ATOM 1685 N N . THR B 1 92 ? -3.83 -16.828 2.24 1 98.31 92 THR B N 1
ATOM 1686 C CA . THR B 1 92 ? -3.723 -15.406 2.578 1 98.31 92 THR B CA 1
ATOM 1687 C C . THR B 1 92 ? -3.889 -14.539 1.332 1 98.31 92 THR B C 1
ATOM 1689 O O . THR B 1 92 ? -4.816 -13.734 1.25 1 98.31 92 THR B O 1
ATOM 1692 N N . HIS B 1 93 ? -3.051 -14.617 0.35 1 98.5 93 HIS B N 1
ATOM 1693 C CA . HIS B 1 93 ? -2.967 -13.648 -0.74 1 98.5 93 HIS B CA 1
ATOM 1694 C C . HIS B 1 93 ? -4.191 -13.734 -1.645 1 98.5 93 HIS B C 1
ATOM 1696 O O . HIS B 1 93 ? -4.812 -12.711 -1.947 1 98.5 93 HIS B O 1
ATOM 1702 N N . VAL B 1 94 ? -4.523 -14.93 -2.064 1 98.69 94 VAL B N 1
ATOM 1703 C CA . VAL B 1 94 ? -5.602 -15.086 -3.035 1 98.69 94 VAL B CA 1
ATOM 1704 C C . VAL B 1 94 ? -6.938 -14.727 -2.387 1 98.69 94 VAL B C 1
ATOM 1706 O O . VAL B 1 94 ? -7.723 -13.969 -2.953 1 98.69 94 VAL B O 1
ATOM 1709 N N . PRO B 1 95 ? -7.207 -15.188 -1.145 1 98.31 95 PRO B N 1
ATOM 1710 C CA . PRO B 1 95 ? -8.453 -14.781 -0.487 1 98.31 95 PRO B CA 1
ATOM 1711 C C . PRO B 1 95 ? -8.562 -13.266 -0.322 1 98.31 95 PRO B C 1
ATOM 1713 O O . PRO B 1 95 ? -9.648 -12.703 -0.48 1 98.31 95 PRO B O 1
ATOM 1716 N N . LYS B 1 96 ? -7.477 -12.617 0.01 1 98.25 96 LYS B N 1
ATOM 1717 C CA . LYS B 1 96 ? -7.492 -11.164 0.145 1 98.25 96 LYS B CA 1
ATOM 1718 C C . LYS B 1 96 ? -7.844 -10.492 -1.18 1 98.25 96 LYS B C 1
ATOM 1720 O O . LYS B 1 96 ? -8.656 -9.562 -1.218 1 98.25 96 LYS B O 1
ATOM 1725 N N . LEU B 1 97 ? -7.281 -10.922 -2.24 1 98.75 97 LEU B N 1
ATOM 1726 C CA . LEU B 1 97 ? -7.562 -10.391 -3.57 1 98.75 97 LEU B CA 1
ATOM 1727 C C . LEU B 1 97 ? -9 -10.695 -3.979 1 98.75 97 LEU B C 1
ATOM 1729 O O . LEU B 1 97 ? -9.672 -9.844 -4.566 1 98.75 97 LEU B O 1
ATOM 1733 N N . ALA B 1 98 ? -9.453 -11.906 -3.656 1 98.56 98 ALA B N 1
ATOM 1734 C CA . ALA B 1 98 ? -10.812 -12.312 -3.988 1 98.56 98 ALA B CA 1
ATOM 1735 C C . ALA B 1 98 ? -11.836 -11.508 -3.186 1 98.56 98 ALA B C 1
ATOM 1737 O O . ALA B 1 98 ? -12.875 -11.117 -3.713 1 98.56 98 ALA B O 1
ATOM 1738 N N . GLY B 1 99 ? -11.5 -11.297 -1.938 1 98.06 99 GLY B N 1
ATOM 1739 C CA . GLY B 1 99 ? -12.375 -10.516 -1.074 1 98.06 99 GLY B CA 1
ATOM 1740 C C . GLY B 1 99 ? -12.609 -9.102 -1.585 1 98.06 99 GLY B C 1
ATOM 1741 O O . GLY B 1 99 ? -13.648 -8.508 -1.312 1 98.06 99 GLY B O 1
ATOM 1742 N N . ALA B 1 100 ? -11.656 -8.594 -2.277 1 97.69 100 ALA B N 1
ATOM 1743 C CA . ALA B 1 100 ? -11.758 -7.262 -2.863 1 97.69 100 ALA B CA 1
ATOM 1744 C C . ALA B 1 100 ? -12.281 -7.328 -4.297 1 97.69 100 ALA B C 1
ATOM 1746 O O . ALA B 1 100 ? -12.258 -6.328 -5.02 1 97.69 100 ALA B O 1
ATOM 1747 N N . ASP B 1 101 ? -12.594 -8.5 -4.75 1 98.12 101 ASP B N 1
ATOM 1748 C CA . ASP B 1 101 ? -13.133 -8.758 -6.082 1 98.12 101 ASP B CA 1
ATOM 1749 C C . ASP B 1 101 ? -12.078 -8.516 -7.16 1 98.12 101 ASP B C 1
ATOM 1751 O O . ASP B 1 101 ? -12.406 -8.148 -8.289 1 98.12 101 ASP B O 1
ATOM 1755 N N . ALA B 1 102 ? -10.852 -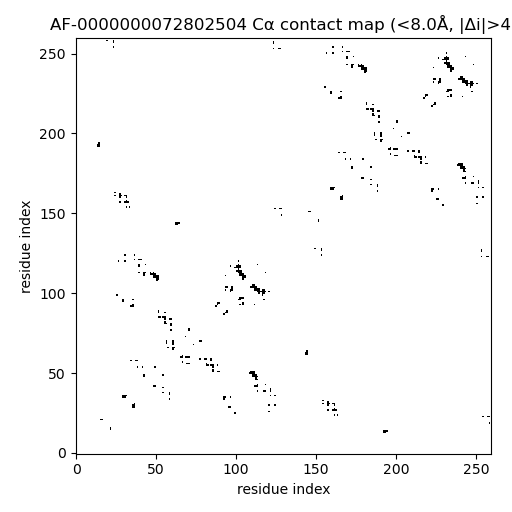8.617 -6.809 1 98.44 102 ALA B N 1
ATOM 1756 C CA . ALA B 1 102 ? -9.758 -8.43 -7.766 1 98.44 102 ALA B CA 1
ATOM 1757 C C . ALA B 1 102 ? -9.516 -9.703 -8.578 1 98.44 102 ALA B C 1
ATOM 1759 O O . ALA B 1 102 ? -9.062 -9.633 -9.719 1 98.44 102 ALA B O 1
ATOM 1760 N N . VAL B 1 103 ? -9.828 -10.844 -7.969 1 98.75 103 VAL B N 1
ATOM 1761 C CA . VAL B 1 103 ? -9.672 -12.125 -8.648 1 98.75 103 VAL B CA 1
ATOM 1762 C C . VAL B 1 103 ? -10.875 -13.016 -8.359 1 98.75 103 VAL B C 1
ATOM 1764 O O . VAL B 1 103 ? -11.617 -12.773 -7.406 1 98.75 103 VAL B O 1
ATOM 1767 N N . GLU B 1 104 ? -11.062 -13.906 -9.281 1 98.56 104 GLU B N 1
ATOM 1768 C CA . GLU B 1 104 ? -11.984 -15.016 -9.047 1 98.56 104 GLU B CA 1
ATOM 1769 C C . GLU B 1 104 ? -11.227 -16.281 -8.664 1 98.56 104 GLU B C 1
ATOM 1771 O O . GLU B 1 104 ? -10.336 -16.719 -9.398 1 98.56 104 GLU B O 1
ATOM 1776 N N . PHE B 1 105 ? -11.555 -16.828 -7.527 1 98.56 105 PHE B N 1
ATOM 1777 C CA . PHE B 1 105 ? -10.898 -18.047 -7.043 1 98.56 105 PHE B CA 1
ATOM 1778 C C . PHE B 1 105 ? -11.898 -19.188 -6.941 1 98.56 105 PHE B C 1
ATOM 1780 O O . PHE B 1 105 ? -12.961 -19.047 -6.328 1 98.56 105 PHE B O 1
ATOM 1787 N N . ASP B 1 106 ? -11.555 -20.234 -7.574 1 97.75 106 ASP B N 1
ATOM 1788 C CA . ASP B 1 106 ? -12.336 -21.469 -7.48 1 97.75 106 ASP B CA 1
ATOM 1789 C C . ASP B 1 106 ? -11.617 -22.516 -6.629 1 97.75 106 ASP B C 1
ATOM 1791 O O . ASP B 1 106 ? -10.695 -23.188 -7.102 1 97.75 106 ASP B O 1
ATOM 1795 N N . PRO B 1 107 ? -12.086 -22.672 -5.473 1 95.06 107 PRO B N 1
ATOM 1796 C CA . PRO B 1 107 ? -11.406 -23.609 -4.582 1 95.06 107 PRO B CA 1
ATOM 1797 C C . PRO B 1 107 ? -11.555 -25.062 -5.027 1 95.06 107 PRO B C 1
ATOM 1799 O O . PRO B 1 107 ? -10.734 -25.906 -4.672 1 95.06 107 PRO B O 1
ATOM 1802 N N . GLY B 1 108 ? -12.641 -25.359 -5.719 1 95.94 108 GLY B N 1
ATOM 1803 C CA . GLY B 1 108 ? -12.82 -26.719 -6.227 1 95.94 108 GLY B CA 1
ATOM 1804 C C . GLY B 1 108 ? -11.758 -27.125 -7.23 1 95.94 108 GLY B C 1
ATOM 1805 O O . GLY B 1 108 ? -11.156 -28.188 -7.105 1 95.94 108 GLY B O 1
ATOM 1806 N N . SER B 1 109 ? -11.508 -26.234 -8.188 1 95.5 109 SER B N 1
ATOM 1807 C CA . SER B 1 109 ? -10.508 -26.516 -9.211 1 95.5 109 SER B CA 1
ATOM 1808 C C . SER B 1 109 ? -9.156 -25.906 -8.836 1 95.5 109 SER B C 1
ATOM 1810 O O . SER B 1 109 ? -8.156 -26.141 -9.516 1 95.5 109 SER B O 1
ATOM 1812 N N . ASN B 1 110 ? -9.094 -25.156 -7.805 1 97 110 ASN B N 1
ATOM 1813 C CA . ASN B 1 110 ? -7.895 -24.453 -7.348 1 97 110 ASN B CA 1
ATOM 1814 C C . ASN B 1 110 ? -7.328 -23.547 -8.43 1 97 110 ASN B C 1
ATOM 1816 O O . ASN B 1 110 ? -6.125 -23.562 -8.703 1 97 110 ASN B O 1
ATOM 1820 N N . THR B 1 111 ? -8.164 -22.875 -9.055 1 98.19 111 THR B N 1
ATOM 1821 C CA . THR B 1 111 ? -7.758 -21.969 -10.109 1 98.19 111 THR B CA 1
ATOM 1822 C C . THR B 1 111 ? -8.133 -20.531 -9.758 1 98.19 111 THR B C 1
ATOM 1824 O O . THR B 1 111 ? -9.039 -20.297 -8.953 1 98.19 111 THR B O 1
ATOM 1827 N N . VAL B 1 112 ? -7.371 -19.625 -10.359 1 98.56 112 VAL B N 1
ATOM 1828 C CA . VAL B 1 112 ? -7.547 -18.203 -10.094 1 98.56 112 VAL B CA 1
ATOM 1829 C C . VAL B 1 112 ? -7.508 -17.422 -11.414 1 98.56 112 VAL B C 1
ATOM 1831 O O . VAL B 1 112 ? -6.711 -17.734 -12.297 1 98.56 112 VAL B O 1
ATOM 1834 N N . ALA B 1 113 ? -8.398 -16.422 -11.531 1 98.56 113 ALA B N 1
ATOM 1835 C CA . ALA B 1 113 ? -8.445 -15.578 -12.727 1 98.56 113 ALA B CA 1
ATOM 1836 C C . ALA B 1 113 ? -8.562 -14.102 -12.352 1 98.56 113 ALA B C 1
ATOM 1838 O O . ALA B 1 113 ? -9.172 -13.766 -11.328 1 98.56 113 ALA B O 1
ATOM 1839 N N . LEU B 1 114 ? -8.117 -13.273 -13.227 1 98.44 114 LEU B N 1
ATOM 1840 C CA . LEU B 1 114 ? -8.156 -11.828 -13.023 1 98.44 114 LEU B CA 1
ATOM 1841 C C . LEU B 1 114 ? -9.555 -11.281 -13.266 1 98.44 114 LEU B C 1
ATOM 1843 O O . LEU B 1 114 ? -10.234 -11.688 -14.211 1 98.44 114 LEU B O 1
ATOM 1847 N N . ARG B 1 115 ? -9.992 -10.414 -12.383 1 98.19 115 ARG B N 1
ATOM 1848 C CA . ARG B 1 115 ? -11.25 -9.695 -12.578 1 98.19 115 ARG B CA 1
ATOM 1849 C C . ARG B 1 115 ? -11 -8.234 -12.93 1 98.19 115 ARG B C 1
ATOM 1851 O O . ARG B 1 115 ? -9.844 -7.793 -13 1 98.19 115 ARG B O 1
ATOM 1858 N N . GLU B 1 116 ? -12.117 -7.539 -13.195 1 96.81 116 GLU B N 1
ATOM 1859 C CA . GLU B 1 116 ? -12.031 -6.148 -13.633 1 96.81 116 GLU B CA 1
ATOM 1860 C C . GLU B 1 116 ? -11.305 -5.293 -12.594 1 96.81 116 GLU B C 1
ATOM 1862 O O . GLU B 1 116 ? -10.477 -4.453 -12.945 1 96.81 116 GLU B O 1
ATOM 1867 N N . THR B 1 117 ? -11.609 -5.484 -11.352 1 96.56 117 THR B N 1
ATOM 1868 C CA . THR B 1 117 ? -10.953 -4.742 -10.281 1 96.56 117 THR B CA 1
ATOM 1869 C C . THR B 1 117 ? -9.453 -5.004 -10.273 1 96.56 117 THR B C 1
ATOM 1871 O O . THR B 1 117 ? -8.656 -4.09 -10.047 1 96.56 117 THR B O 1
ATOM 1874 N N . GLY B 1 118 ? -9.086 -6.266 -10.477 1 97.56 118 GLY B N 1
ATOM 1875 C CA . GLY B 1 118 ? -7.672 -6.602 -10.57 1 97.56 118 GLY B CA 1
ATOM 1876 C C . GLY B 1 118 ? -6.965 -5.891 -11.711 1 97.56 118 GLY B C 1
ATOM 1877 O O . GLY B 1 118 ? -5.824 -5.453 -11.562 1 97.56 118 GLY B O 1
ATOM 1878 N N . GLU B 1 119 ? -7.645 -5.805 -12.789 1 95.5 119 GLU B N 1
ATOM 1879 C CA . GLU B 1 119 ? -7.098 -5.066 -13.922 1 95.5 119 GLU B CA 1
ATOM 1880 C C . GLU B 1 119 ? -6.859 -3.604 -13.57 1 95.5 119 GLU B C 1
ATOM 1882 O O . GLU B 1 119 ? -5.84 -3.027 -13.945 1 95.5 119 GLU B O 1
ATOM 1887 N N . SER B 1 120 ? -7.812 -3.064 -12.875 1 92.62 120 SER B N 1
ATOM 1888 C CA . SER B 1 120 ? -7.688 -1.674 -12.453 1 92.62 120 SER B CA 1
ATOM 1889 C C . SER B 1 120 ? -6.492 -1.484 -11.523 1 92.62 120 SER B C 1
ATOM 1891 O O . SER B 1 120 ? -5.754 -0.503 -11.641 1 92.62 120 SER B O 1
ATOM 1893 N N . LEU B 1 121 ? -6.344 -2.43 -10.656 1 94.44 121 LEU B N 1
ATOM 1894 C CA . LEU B 1 121 ? -5.207 -2.375 -9.742 1 94.44 121 LEU B CA 1
ATOM 1895 C C . LEU B 1 121 ? -3.889 -2.439 -10.508 1 94.44 121 LEU B C 1
ATOM 1897 O O . LEU B 1 121 ? -2.949 -1.704 -10.195 1 94.44 121 LEU B O 1
ATOM 1901 N N . LEU B 1 122 ? -3.824 -3.285 -11.484 1 92.88 122 LEU B N 1
ATOM 1902 C CA . LEU B 1 122 ? -2.629 -3.436 -12.305 1 92.88 122 LEU B CA 1
ATOM 1903 C C . LEU B 1 122 ? -2.289 -2.127 -13.016 1 92.88 122 LEU B C 1
ATOM 1905 O O . LEU B 1 122 ? -1.115 -1.781 -13.156 1 92.88 122 LEU B O 1
ATOM 1909 N N . HIS B 1 123 ? -3.297 -1.524 -13.383 1 88.75 123 HIS B N 1
ATOM 1910 C CA . HIS B 1 123 ? -3.084 -0.237 -14.039 1 88.75 123 HIS B CA 1
ATOM 1911 C C . HIS B 1 123 ? -2.422 0.759 -13.094 1 88.75 123 HIS B C 1
ATOM 1913 O O . HIS B 1 123 ? -1.557 1.534 -13.508 1 88.75 123 HIS B O 1
ATOM 1919 N N . ARG B 1 124 ? -2.756 0.634 -11.805 1 86 124 ARG B N 1
ATOM 1920 C CA . ARG B 1 124 ? -2.152 1.509 -10.805 1 86 124 ARG B CA 1
ATOM 1921 C C . ARG B 1 124 ? -0.672 1.189 -10.617 1 86 124 ARG B C 1
ATOM 1923 O O . ARG B 1 124 ? 0.145 2.094 -10.438 1 86 124 ARG B O 1
ATOM 1930 N N . ILE B 1 125 ? -0.344 0.005 -10.734 1 87.56 125 ILE B N 1
ATOM 1931 C CA . ILE B 1 125 ? 1.035 -0.456 -10.617 1 87.56 125 ILE B CA 1
ATOM 1932 C C . ILE B 1 125 ? 1.845 0.019 -11.82 1 87.56 125 ILE B C 1
ATOM 1934 O O . ILE B 1 125 ? 2.969 0.502 -11.672 1 87.56 125 ILE B O 1
ATOM 1938 N N . GLU B 1 126 ? 1.326 -0.117 -12.992 1 81.25 126 GLU B N 1
ATOM 1939 C CA . GLU B 1 126 ? 2.025 0.18 -14.242 1 81.25 126 GLU B CA 1
ATOM 1940 C C . GLU B 1 126 ? 2.229 1.683 -14.414 1 81.25 126 GLU B C 1
ATOM 1942 O O . GLU B 1 126 ? 3.225 2.117 -14.992 1 81.25 126 GLU B O 1
ATOM 1947 N N . MET B 1 127 ? 1.23 2.436 -14.078 1 69.56 127 MET B N 1
ATOM 1948 C CA . MET B 1 127 ? 1.414 3.883 -14.141 1 69.56 127 MET B CA 1
ATOM 1949 C C . MET B 1 127 ? 2.6 4.32 -13.289 1 69.56 127 MET B C 1
ATOM 1951 O O . MET B 1 127 ? 3.229 5.34 -13.57 1 69.56 127 MET B O 1
ATOM 1955 N N . GLU B 1 128 ? 2.951 3.594 -12.359 1 61.59 128 GLU B N 1
ATOM 1956 C CA . GLU B 1 128 ? 4.082 3.906 -11.492 1 61.59 128 GLU B CA 1
ATOM 1957 C C . GLU B 1 128 ? 5.406 3.549 -12.156 1 61.59 128 GLU B C 1
ATOM 1959 O O . GLU B 1 128 ? 6.43 4.184 -11.891 1 61.59 128 GLU B O 1
ATOM 1964 N N . SER B 1 129 ? 5.395 2.469 -12.93 1 58.59 129 SER B N 1
ATOM 1965 C CA . SER B 1 129 ? 6.613 1.944 -13.539 1 58.59 129 SER B CA 1
ATOM 1966 C C . SER B 1 129 ? 7.012 2.752 -14.766 1 58.59 129 SER B C 1
ATOM 1968 O O . SER B 1 129 ? 8.141 2.641 -15.25 1 58.59 129 SER B O 1
ATOM 1970 N N . GLU B 1 130 ? 6.145 3.545 -15.359 1 52.34 130 GLU B N 1
ATOM 1971 C CA . GLU B 1 130 ? 6.516 4.371 -16.5 1 52.34 130 GLU B CA 1
ATOM 1972 C C . GLU B 1 130 ? 7.055 5.727 -16.047 1 52.34 130 GLU B C 1
ATOM 1974 O O . GLU B 1 130 ? 6.684 6.227 -14.984 1 52.34 130 GLU B O 1
#

Foldseek 3Di:
DPPPPPDVPPPDPPPPPDPVVVLVVLLCVLVVDPLLLLLLVVQVVPQDWDALLVSLQQVLCVVVVNNPDGPVVVPPVSVVVSVVSSVCCVPPNVVSCVVSVQWDADPVRRTIHGDPVSVVSNVVVVVVVD/DPPPPPDVPPDDPVPPPDPVVVLVVLLCVLVVDPLLLLLLVVQVVPQDWDALLVSLQQVLCVVVVNNPDGPVVVPPVSVVVSVVSSVCCVPPNVVSCVVSVQWDADPVRRTIHGDPVSVVSNVVVVVVVD

Sequence (260 aa):
MLPVISDPESLTSVSAGSAAETETDAAFDLLADRRRRAVLRFLDENEDPVSLSDLADHLTLEEDGRENGTLASCGDALLGTRRRIHISLRHTHVPKLAGADAVEFDPGSNTVALRETGESLLHRIEMESEMLPVISDPESLTSVSAGSAAETETDAAFDLLADRRRRAVLRFLDENEDPVSLSDLADHLTLEEDGRENGTLASCGDALLGTRRRIHISLRHTHVPKLAGADAVEFDPGSNTVALRETGESLLHRIEMESE

pLDDT: mean 85.41, std 19.3, range [31.03, 98.75]

Secondary structure (DSSP, 8-state):
-------TT---------HHHHHHHHHHHHHTSHHHHHHHHHHHH--S-E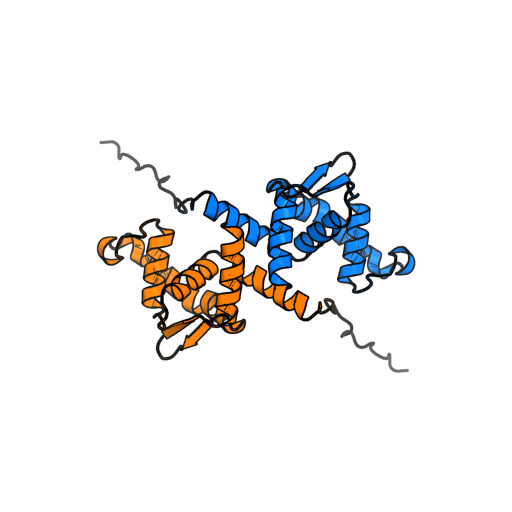EHHHHHHHHHHHHTT-TT--GGGTGGGGHHHHHHHHHHIIIIIHHHHHHTTSEEEETTTTEEEE-HHHHHHHHHHHHHH-/-------TT---------HHHHHHHHHHHHHTSHHHHHHHHHHHH--S-EEHHHHHHHHHHHHTT-TT--HHHHGGGGHHHHHHHHHHIIIIIHHHHHHTTSEEEETTTTEEEE-HHHHHHHHHHHHHH-

Nearest PDB structures (foldseek):
  4b8x-assembly1_B  TM=7.215E-01  e=2.938E-01  Streptomyces coelicolor
  4tmu-assembly1_A  TM=5.911E-01  e=1.836E-01  Cronobacter sakazakii ATCC BAA-894
  6qv4-assembly1_A  TM=6.250E-01  e=1.928E+00  Thermochaetoides thermophila
  2yyk-assembly1_A  TM=3.247E-01  e=7.456E+00  Thermus thermophilus HB8
  4b8x-assembly1_B  TM=7.214E-01  e=2.709E-01  Streptomyces coelicolor

Organism: NCBI:txid2691917